Protein AF-A0A1V9Y8H2-F1 (afdb_monomer_lite)

Sequence (201 aa):
MAVANAECDVAERCTGSSGACPADTFAPSTTKCTGTCNGNPCDGQDYCDGNGNCVDNYLPSGTVCGTTGNTCIIPATCTGDMGFCPPDDFADSATPCTGTSSGHVCDGQDKCDGSGNCVDKFLNGVVCKKPVGYSRPIYCNGKSATCPVATFLEATSNLREVAEAVPVSEQLVGLRSSSPMMVLGLVCVVAGAVALVTVRN

Organism: Achlya hypogyna (NCBI:txid1202772)

Structure (mmCIF, N/CA/C/O backbone):
data_AF-A0A1V9Y8H2-F1
#
_entry.id   AF-A0A1V9Y8H2-F1
#
loop_
_atom_site.group_PDB
_atom_site.id
_atom_site.type_symbol
_atom_site.label_atom_id
_atom_site.label_alt_id
_atom_site.label_comp_id
_atom_site.label_asym_id
_atom_site.label_entity_id
_atom_site.label_seq_id
_atom_site.pdbx_PDB_ins_code
_atom_site.Cartn_x
_atom_site.Cartn_y
_atom_site.Cartn_z
_atom_site.occupancy
_atom_site.B_iso_or_equiv
_atom_site.auth_seq_id
_atom_site.auth_comp_id
_atom_site.auth_asym_id
_atom_site.auth_atom_id
_atom_site.pdbx_PDB_model_num
ATOM 1 N N . MET A 1 1 ? 12.953 12.623 -37.803 1.00 31.70 1 MET A N 1
ATOM 2 C CA . MET A 1 1 ? 13.811 11.543 -37.269 1.00 31.70 1 MET A CA 1
ATOM 3 C C . MET A 1 1 ? 13.897 11.746 -35.765 1.00 31.70 1 MET A C 1
ATOM 5 O O . MET A 1 1 ? 13.712 12.881 -35.348 1.00 31.70 1 MET A O 1
ATOM 9 N N . ALA A 1 2 ? 13.948 10.645 -35.017 1.00 37.56 2 ALA A N 1
ATOM 10 C CA . ALA A 1 2 ? 13.380 10.449 -33.678 1.00 37.56 2 ALA A CA 1
ATOM 11 C C . ALA A 1 2 ? 13.678 11.552 -32.647 1.00 37.56 2 ALA A C 1
ATOM 13 O O . ALA A 1 2 ? 14.764 12.121 -32.626 1.00 37.56 2 ALA A O 1
ATOM 14 N N . VAL A 1 3 ? 12.705 11.824 -31.770 1.00 42.03 3 VAL A N 1
ATOM 15 C CA . VAL A 1 3 ? 12.971 12.517 -30.505 1.00 42.03 3 VAL A CA 1
ATOM 16 C C . VAL A 1 3 ? 13.701 11.503 -29.629 1.00 42.03 3 VAL A C 1
ATOM 18 O O . VAL A 1 3 ? 13.061 10.720 -28.937 1.00 42.03 3 VAL A O 1
ATOM 21 N N . ALA A 1 4 ? 15.027 11.449 -29.751 1.00 51.41 4 ALA A N 1
ATOM 22 C CA . ALA A 1 4 ? 15.865 10.761 -28.785 1.00 51.41 4 ALA A CA 1
ATOM 23 C C . ALA A 1 4 ? 15.718 11.490 -27.445 1.00 51.41 4 ALA A C 1
ATOM 25 O O . ALA A 1 4 ? 15.743 12.728 -27.401 1.00 51.41 4 ALA A O 1
ATOM 26 N N . ASN A 1 5 ? 15.550 10.753 -26.347 1.00 61.34 5 ASN A N 1
ATOM 27 C CA . ASN A 1 5 ? 15.740 11.360 -25.036 1.00 61.34 5 ASN A CA 1
ATOM 28 C C . ASN A 1 5 ? 17.198 11.821 -25.012 1.00 61.34 5 ASN A C 1
ATOM 30 O O . ASN A 1 5 ? 18.095 10.991 -25.115 1.00 61.34 5 ASN A O 1
ATOM 34 N N . ALA A 1 6 ? 17.439 13.129 -24.893 1.00 75.81 6 ALA A N 1
ATOM 35 C CA . ALA A 1 6 ? 18.789 13.701 -24.964 1.00 75.81 6 ALA A CA 1
ATOM 36 C C . ALA A 1 6 ? 19.767 13.099 -23.931 1.00 75.81 6 ALA A C 1
ATOM 38 O O . ALA A 1 6 ? 20.973 13.274 -24.043 1.00 75.81 6 ALA A O 1
ATOM 39 N N . GLU A 1 7 ? 19.251 12.401 -22.918 1.00 89.50 7 GLU A N 1
ATOM 40 C CA . GLU A 1 7 ? 20.025 11.664 -21.918 1.00 89.50 7 GLU A CA 1
ATOM 41 C C . GLU A 1 7 ? 20.575 10.316 -22.431 1.00 89.50 7 GLU A C 1
ATOM 43 O O . GLU A 1 7 ? 21.593 9.849 -21.922 1.00 89.50 7 GLU A O 1
ATOM 48 N N . CYS A 1 8 ? 19.926 9.694 -23.423 1.00 94.44 8 CYS A N 1
ATOM 49 C CA . CYS A 1 8 ? 20.320 8.410 -24.023 1.00 94.44 8 CYS A CA 1
ATOM 50 C C . CYS A 1 8 ? 21.001 8.546 -25.393 1.00 94.44 8 CYS A C 1
ATOM 52 O O . CYS A 1 8 ? 21.485 7.553 -25.943 1.00 94.44 8 CYS A O 1
ATOM 54 N N . ASP A 1 9 ? 21.053 9.767 -25.915 1.00 92.62 9 ASP A N 1
ATOM 55 C CA . ASP A 1 9 ? 21.735 10.144 -27.148 1.00 92.62 9 ASP A CA 1
ATOM 56 C C . ASP A 1 9 ? 23.166 10.618 -26.850 1.00 92.62 9 ASP A C 1
ATOM 58 O O . ASP A 1 9 ? 23.381 11.412 -25.927 1.00 92.62 9 ASP A O 1
ATOM 62 N N . VAL A 1 10 ? 24.167 10.142 -27.597 1.00 90.19 10 VAL A N 1
ATOM 63 C CA . VAL A 1 10 ? 25.554 10.602 -27.422 1.00 90.19 10 VAL A CA 1
ATOM 64 C C . VAL A 1 10 ? 25.849 11.659 -28.471 1.00 90.19 10 VAL A C 1
ATOM 66 O O . VAL A 1 10 ? 25.839 11.383 -29.650 1.00 90.19 10 VAL A O 1
ATOM 69 N N . ALA A 1 11 ? 26.204 12.877 -28.063 1.00 85.00 11 ALA A N 1
ATOM 70 C CA . ALA A 1 11 ? 26.482 13.929 -29.039 1.00 85.00 11 ALA A CA 1
ATOM 71 C C . ALA A 1 11 ? 27.727 13.632 -29.908 1.00 85.00 11 ALA A C 1
ATOM 73 O O . ALA A 1 11 ? 28.865 13.721 -29.425 1.00 85.00 11 ALA A O 1
ATOM 74 N N . GLU A 1 12 ? 27.545 13.408 -31.212 1.00 84.81 12 GLU A N 1
ATOM 75 C CA . GLU A 1 12 ? 28.650 13.347 -32.169 1.00 84.81 12 GLU A CA 1
ATOM 76 C C . GLU A 1 12 ? 29.070 14.731 -32.655 1.00 84.81 12 GLU A C 1
ATOM 78 O O . GLU A 1 12 ? 28.272 15.633 -32.920 1.00 84.81 12 GLU A O 1
ATOM 83 N N . ARG A 1 13 ? 30.380 14.897 -32.850 1.00 82.81 13 ARG A N 1
ATOM 84 C CA . ARG A 1 13 ? 30.941 16.091 -33.480 1.00 82.81 13 ARG A CA 1
ATOM 85 C C . ARG A 1 13 ? 31.596 15.732 -34.798 1.00 82.81 13 ARG A C 1
ATOM 87 O O . ARG A 1 13 ? 32.540 14.945 -34.847 1.00 82.81 13 ARG A O 1
ATOM 94 N N . CYS A 1 14 ? 31.142 16.375 -35.867 1.00 83.25 14 CYS A N 1
ATOM 95 C CA . CYS A 1 14 ? 31.823 16.307 -37.149 1.00 83.25 14 CYS A CA 1
ATOM 96 C C . CYS A 1 14 ? 33.204 16.962 -37.006 1.00 83.25 14 CYS A C 1
ATOM 98 O O . CYS A 1 14 ? 33.321 18.119 -36.605 1.00 83.25 14 CYS A O 1
ATOM 100 N N . THR A 1 15 ? 34.260 16.228 -37.343 1.00 80.94 15 THR A N 1
ATOM 101 C CA . THR A 1 15 ? 35.647 16.703 -37.203 1.00 80.94 15 THR A CA 1
ATOM 102 C C . THR A 1 15 ? 36.054 17.695 -38.295 1.00 80.94 15 THR A C 1
ATOM 104 O O . THR A 1 15 ? 37.159 18.229 -38.260 1.00 80.94 15 THR A O 1
ATOM 107 N N . GLY A 1 16 ? 35.207 17.893 -39.314 1.00 79.12 16 GLY A N 1
ATOM 108 C CA . GLY A 1 16 ? 35.500 18.719 -40.490 1.00 79.12 16 GLY A CA 1
ATOM 109 C C . GLY A 1 16 ? 36.616 18.169 -41.388 1.00 79.12 16 GLY A C 1
ATOM 110 O O . GLY A 1 16 ? 36.970 18.802 -42.376 1.00 79.12 16 GLY A O 1
ATOM 111 N N . SER A 1 17 ? 37.176 16.999 -41.062 1.00 79.62 17 SER A N 1
ATOM 112 C CA . SER A 1 17 ? 38.298 16.386 -41.788 1.00 79.62 17 SER A CA 1
ATOM 113 C C . SER A 1 17 ? 37.845 15.495 -42.954 1.00 79.62 17 SER A C 1
ATOM 115 O O . SER A 1 17 ? 38.661 15.089 -43.776 1.00 79.62 17 SER A O 1
ATOM 117 N N . SER A 1 18 ? 36.547 15.182 -43.037 1.00 79.00 18 SER A N 1
ATOM 118 C CA . SER A 1 18 ? 35.928 14.435 -44.135 1.00 79.00 18 SER A CA 1
ATOM 119 C C . SER A 1 18 ? 34.526 14.982 -44.434 1.00 79.00 18 SER A C 1
ATOM 121 O O . SER A 1 18 ? 33.946 15.676 -43.600 1.00 79.00 18 SER A O 1
ATOM 123 N N . GLY A 1 19 ? 33.975 14.658 -45.609 1.00 77.94 19 GLY A N 1
ATOM 124 C CA . GLY A 1 19 ? 32.608 15.041 -45.991 1.00 77.94 19 GLY A CA 1
ATOM 125 C C . GLY A 1 19 ? 31.498 14.292 -45.238 1.00 77.94 19 GLY A C 1
ATOM 126 O O . GLY A 1 19 ? 30.338 14.667 -45.368 1.00 77.94 19 GLY A O 1
ATOM 127 N N . ALA A 1 20 ? 31.836 13.258 -44.461 1.00 81.06 20 ALA A N 1
ATOM 128 C CA . ALA A 1 20 ? 30.899 12.508 -43.630 1.00 81.06 20 ALA A CA 1
ATOM 129 C C . ALA A 1 20 ? 31.140 12.788 -42.136 1.00 81.06 20 ALA A C 1
ATOM 131 O O . ALA A 1 20 ? 32.285 12.860 -41.678 1.00 81.06 20 ALA A O 1
ATOM 132 N N . CYS A 1 21 ? 30.055 12.934 -41.375 1.00 82.25 21 CYS A N 1
ATOM 133 C CA . CYS A 1 21 ? 30.096 12.955 -39.913 1.00 82.25 21 CYS A CA 1
ATOM 134 C C . CYS A 1 21 ? 30.196 11.522 -39.353 1.00 82.25 21 CYS A C 1
ATOM 136 O O . CYS A 1 21 ? 29.884 10.571 -40.078 1.00 82.25 21 CYS A O 1
ATOM 138 N N . PRO A 1 22 ? 30.643 11.351 -38.091 1.00 84.06 22 PRO A N 1
ATOM 139 C CA . PRO A 1 22 ? 30.574 10.061 -37.407 1.00 84.06 22 PRO A CA 1
ATOM 140 C C . PRO A 1 22 ? 29.150 9.486 -37.418 1.00 84.06 22 PRO A C 1
ATOM 142 O O . PRO A 1 22 ? 28.181 10.241 -37.497 1.00 84.06 22 PRO A O 1
ATOM 145 N N . ALA A 1 23 ? 29.040 8.157 -37.363 1.00 86.06 23 ALA A N 1
ATOM 146 C CA . ALA A 1 23 ? 27.752 7.489 -37.214 1.00 86.06 23 ALA A CA 1
ATOM 147 C C . ALA A 1 23 ? 27.162 7.748 -35.819 1.00 86.06 23 ALA A C 1
ATOM 149 O O . ALA A 1 23 ? 27.913 7.891 -34.855 1.00 86.06 23 ALA A O 1
ATOM 150 N N . ASP A 1 24 ? 25.834 7.759 -35.758 1.00 86.56 24 ASP A N 1
ATOM 151 C CA . ASP A 1 24 ? 25.038 7.914 -34.540 1.00 86.56 24 ASP A CA 1
ATOM 152 C C . ASP A 1 24 ? 25.362 6.815 -33.512 1.00 86.56 24 ASP A C 1
ATOM 154 O O . ASP A 1 24 ? 25.468 5.630 -33.864 1.00 86.56 24 ASP A O 1
ATOM 158 N N . THR A 1 25 ? 25.575 7.212 -32.261 1.00 90.75 25 THR A N 1
ATOM 159 C CA . THR A 1 25 ? 25.984 6.367 -31.140 1.00 90.75 25 THR A CA 1
ATOM 160 C C . THR A 1 25 ? 25.072 6.618 -29.942 1.00 90.75 25 THR A C 1
ATOM 162 O O . THR A 1 25 ? 24.821 7.747 -29.542 1.00 90.75 25 THR A O 1
ATOM 165 N N . PHE A 1 26 ? 24.636 5.546 -29.284 1.00 94.25 26 PHE A N 1
ATOM 166 C CA . PHE A 1 26 ? 23.730 5.641 -28.139 1.00 94.25 26 PHE A CA 1
ATOM 167 C C . PHE A 1 26 ? 24.406 5.260 -26.827 1.00 94.25 26 PHE A C 1
ATOM 169 O O . PHE A 1 26 ? 25.353 4.464 -26.789 1.00 94.25 26 PHE A O 1
ATOM 176 N N . ALA A 1 27 ? 23.895 5.817 -25.731 1.00 95.38 27 ALA A N 1
ATOM 177 C CA . ALA A 1 27 ? 24.367 5.489 -24.397 1.00 95.38 27 ALA A CA 1
ATOM 178 C C . ALA A 1 27 ? 24.045 4.017 -24.056 1.00 95.38 27 ALA A C 1
ATOM 180 O O . ALA A 1 27 ? 22.975 3.526 -24.416 1.00 95.38 27 ALA A O 1
ATOM 181 N N . PRO A 1 28 ? 24.932 3.286 -23.350 1.00 96.31 28 PRO A N 1
ATOM 182 C CA . PRO A 1 28 ? 24.702 1.881 -23.015 1.00 96.31 28 PRO A CA 1
ATOM 183 C C . PRO A 1 28 ? 23.528 1.716 -22.048 1.00 96.31 28 PRO A C 1
ATOM 185 O O . PRO A 1 28 ? 23.199 2.642 -21.303 1.00 96.31 28 PRO A O 1
ATOM 188 N N . SER A 1 29 ? 22.983 0.499 -21.960 1.00 96.62 29 SER A N 1
ATOM 189 C CA . SER A 1 29 ? 21.805 0.193 -21.135 1.00 96.62 29 SER A CA 1
ATOM 190 C C . SER A 1 29 ? 22.004 0.278 -19.617 1.00 96.62 29 SER A C 1
ATOM 192 O O . SER A 1 29 ? 21.106 0.000 -18.833 1.00 96.62 29 SER A O 1
ATOM 194 N N . THR A 1 30 ? 23.203 0.647 -19.178 1.00 96.00 30 THR A N 1
ATOM 195 C CA . THR A 1 30 ? 23.526 0.960 -17.782 1.00 96.00 30 THR A CA 1
ATOM 196 C C . THR A 1 30 ? 23.427 2.455 -17.478 1.00 96.00 30 THR A C 1
ATOM 198 O O . THR A 1 30 ? 23.609 2.863 -16.331 1.00 96.00 30 THR A O 1
ATOM 201 N N . THR A 1 31 ? 23.198 3.285 -18.497 1.00 96.12 31 THR A N 1
ATOM 202 C CA . THR A 1 31 ? 23.071 4.738 -18.363 1.00 96.12 31 THR A CA 1
ATOM 203 C C . THR A 1 31 ? 21.696 5.065 -17.817 1.00 96.12 31 THR A C 1
ATOM 205 O O . THR A 1 31 ? 20.692 4.672 -18.404 1.00 96.12 31 THR A O 1
ATOM 208 N N . LYS A 1 32 ? 21.664 5.761 -16.681 1.00 96.25 32 LYS A N 1
ATOM 209 C CA . LYS A 1 32 ? 20.428 6.265 -16.088 1.00 96.25 32 LYS A CA 1
ATOM 210 C C . LYS A 1 32 ? 19.842 7.366 -16.959 1.00 96.25 32 LYS A C 1
ATOM 212 O O . LYS A 1 32 ? 20.589 8.198 -17.468 1.00 96.25 32 LYS A O 1
ATOM 217 N N . CYS A 1 33 ? 18.528 7.403 -17.045 1.00 95.81 33 CYS A N 1
ATOM 218 C CA . CYS A 1 33 ? 17.787 8.452 -17.730 1.00 95.81 33 CYS A CA 1
ATOM 219 C C . CYS A 1 33 ? 16.500 8.761 -16.958 1.00 95.81 33 CYS A C 1
ATOM 221 O O . CYS A 1 33 ? 16.251 8.162 -15.909 1.00 95.81 33 CYS A O 1
ATOM 223 N N . THR A 1 34 ? 15.729 9.722 -17.455 1.00 95.25 34 THR A N 1
ATOM 224 C CA . THR A 1 34 ? 14.413 10.087 -16.939 1.00 95.25 34 THR A CA 1
ATOM 225 C C . THR A 1 34 ? 13.357 9.677 -17.962 1.00 95.25 34 THR A C 1
ATOM 227 O O . THR A 1 34 ? 13.284 10.238 -19.062 1.00 95.25 34 THR A O 1
ATOM 230 N N . GLY A 1 35 ? 12.562 8.672 -17.611 1.00 91.25 35 GLY A N 1
ATOM 231 C CA . GLY A 1 35 ? 11.479 8.150 -18.424 1.00 91.25 35 GLY A CA 1
ATOM 232 C C . GLY A 1 35 ? 10.224 9.020 -18.386 1.00 91.25 35 GLY A C 1
ATOM 233 O O . GLY A 1 35 ? 10.225 10.175 -17.939 1.00 91.25 35 GLY A O 1
ATOM 234 N N . THR A 1 36 ? 9.133 8.468 -18.912 1.00 90.50 36 THR A N 1
ATOM 235 C CA . THR A 1 36 ? 7.837 9.156 -18.982 1.00 90.50 36 THR A CA 1
ATOM 236 C C . THR A 1 36 ? 7.045 9.041 -17.685 1.00 90.50 36 THR A C 1
ATOM 238 O O . THR A 1 36 ? 6.275 9.947 -17.356 1.00 90.50 36 THR A O 1
ATOM 241 N N . CYS A 1 37 ? 7.244 7.955 -16.938 1.00 90.25 37 CYS A N 1
ATOM 242 C CA . CYS A 1 37 ? 6.725 7.784 -15.592 1.00 90.25 37 CYS A CA 1
ATOM 243 C C . CYS A 1 37 ? 7.868 8.104 -14.631 1.00 90.25 37 CYS A C 1
ATOM 245 O O . CYS A 1 37 ? 8.904 7.469 -14.710 1.00 90.25 37 CYS A O 1
ATOM 247 N N . ASN A 1 38 ? 7.720 9.126 -13.786 1.00 92.12 38 ASN A N 1
ATOM 248 C CA . ASN A 1 38 ? 8.747 9.456 -12.806 1.00 92.12 38 ASN A CA 1
ATOM 249 C C . ASN A 1 38 ? 8.145 9.981 -11.499 1.00 92.12 38 ASN A C 1
ATOM 251 O O . ASN A 1 38 ? 7.090 10.620 -11.482 1.00 92.12 38 ASN A O 1
ATOM 255 N N . GLY A 1 39 ? 8.814 9.690 -10.382 1.00 91.62 39 GLY A N 1
ATOM 256 C CA . GLY A 1 39 ? 8.492 10.250 -9.064 1.00 91.62 39 GLY A CA 1
ATOM 257 C C . GLY A 1 39 ? 7.222 9.702 -8.402 1.00 91.62 39 GLY A C 1
ATOM 258 O O . GLY A 1 39 ? 6.782 10.245 -7.387 1.00 91.62 39 GLY A O 1
ATOM 259 N N . ASN A 1 40 ? 6.632 8.638 -8.948 1.00 96.00 40 ASN A N 1
ATOM 260 C CA . ASN A 1 40 ? 5.492 7.948 -8.347 1.00 96.00 40 ASN A CA 1
ATOM 261 C C . ASN A 1 40 ? 5.952 6.899 -7.305 1.00 96.00 40 ASN A C 1
ATOM 263 O O . ASN A 1 40 ? 7.107 6.479 -7.322 1.00 96.00 40 ASN A O 1
ATOM 267 N N . PRO A 1 41 ? 5.084 6.426 -6.386 1.00 97.00 41 PRO A N 1
ATOM 268 C CA . PRO A 1 41 ? 5.518 5.527 -5.307 1.00 97.00 41 PRO A CA 1
ATOM 269 C C . PRO A 1 41 ? 6.031 4.148 -5.758 1.00 97.00 41 PRO A C 1
ATOM 271 O O . PRO A 1 41 ? 6.755 3.505 -5.003 1.00 97.00 41 PRO A O 1
ATOM 274 N N . CYS A 1 42 ? 5.649 3.689 -6.953 1.00 98.06 42 CYS A N 1
ATOM 275 C CA . CYS A 1 42 ? 6.105 2.431 -7.559 1.00 98.06 42 CYS A CA 1
ATOM 276 C C . CYS A 1 42 ? 7.113 2.643 -8.694 1.00 98.06 42 CYS A C 1
ATOM 278 O O . CYS A 1 42 ? 7.405 1.715 -9.449 1.00 98.06 42 CYS A O 1
ATOM 280 N N . ASP A 1 43 ? 7.634 3.857 -8.823 1.00 97.69 43 ASP A N 1
ATOM 281 C CA . ASP A 1 43 ? 8.590 4.245 -9.847 1.00 97.69 43 ASP A CA 1
ATOM 282 C C . ASP A 1 43 ? 9.990 3.689 -9.558 1.00 97.69 43 ASP A C 1
ATOM 284 O O . ASP A 1 43 ? 10.488 3.757 -8.429 1.00 97.69 43 ASP A O 1
ATOM 288 N N . GLY A 1 44 ? 10.610 3.093 -10.572 1.00 96.50 44 GLY A N 1
ATOM 289 C CA . GLY A 1 44 ? 11.972 2.575 -10.518 1.00 96.50 44 GLY A CA 1
ATOM 290 C C . GLY A 1 44 ? 12.977 3.549 -11.132 1.00 96.50 44 GLY A C 1
ATOM 291 O O . GLY A 1 44 ? 12.644 4.631 -11.591 1.00 96.50 44 GLY A O 1
ATOM 292 N N . GLN A 1 45 ? 14.255 3.168 -11.128 1.00 96.25 45 GLN A N 1
ATOM 293 C CA . GLN A 1 45 ? 15.265 3.916 -11.875 1.00 96.25 45 GLN A CA 1
ATOM 294 C C . GLN A 1 45 ? 15.222 3.507 -13.347 1.00 96.25 45 GLN A C 1
ATOM 296 O O . GLN A 1 45 ? 15.476 2.345 -13.668 1.00 96.25 45 GLN A O 1
ATOM 301 N N . ASP A 1 46 ? 15.024 4.479 -14.227 1.00 96.62 46 ASP A N 1
ATOM 302 C CA . ASP A 1 46 ? 15.028 4.245 -15.668 1.00 96.62 46 ASP A CA 1
ATOM 303 C C . ASP A 1 46 ? 16.439 4.147 -16.230 1.00 96.62 46 ASP A C 1
ATOM 305 O O . ASP A 1 46 ? 17.397 4.732 -15.697 1.00 96.62 46 ASP A O 1
ATOM 309 N N . TYR A 1 47 ? 16.545 3.409 -17.330 1.00 96.62 47 TYR A N 1
ATOM 310 C CA . TYR A 1 47 ? 17.796 3.171 -18.031 1.00 96.62 47 TYR A CA 1
ATOM 311 C C . TYR A 1 47 ? 17.596 3.240 -19.541 1.00 96.62 47 TYR A C 1
ATOM 313 O O . TYR A 1 47 ? 16.524 2.931 -20.061 1.00 96.62 47 TYR A O 1
ATOM 321 N N . CYS A 1 48 ? 18.649 3.634 -20.251 1.00 97.25 48 CYS A N 1
ATOM 322 C CA . CYS A 1 48 ? 18.649 3.615 -21.707 1.00 97.25 48 CYS A CA 1
ATOM 323 C C . CYS A 1 48 ? 18.531 2.179 -22.250 1.00 97.25 48 CYS A C 1
ATOM 325 O O . CYS A 1 48 ? 18.906 1.218 -21.581 1.00 97.25 48 CYS A O 1
ATOM 327 N N . ASP A 1 49 ? 18.068 2.014 -23.487 1.00 95.69 49 ASP A N 1
ATOM 328 C CA . ASP A 1 49 ? 18.010 0.708 -24.166 1.00 95.69 49 ASP A CA 1
ATOM 329 C C . ASP A 1 49 ? 19.264 0.379 -24.999 1.00 95.69 49 ASP A C 1
ATOM 331 O O . ASP A 1 49 ? 19.431 -0.753 -25.447 1.00 95.69 49 ASP A O 1
ATOM 335 N N . GLY A 1 50 ? 20.174 1.342 -25.186 1.00 94.75 50 GLY A N 1
ATOM 336 C CA . GLY A 1 50 ? 21.290 1.219 -26.135 1.00 94.75 50 GLY A CA 1
ATOM 337 C C . GLY A 1 50 ? 20.932 1.613 -27.570 1.00 94.75 50 GLY A C 1
ATOM 338 O O . GLY A 1 50 ? 21.751 1.452 -28.475 1.00 94.75 50 GLY A O 1
ATOM 339 N N . ASN A 1 51 ? 19.724 2.131 -27.786 1.00 93.12 51 ASN A N 1
ATOM 340 C CA . ASN A 1 51 ? 19.171 2.548 -29.071 1.00 93.12 51 ASN A CA 1
ATOM 341 C C . ASN A 1 51 ? 18.588 3.975 -29.028 1.00 93.12 51 ASN A C 1
ATOM 343 O O . ASN A 1 51 ? 17.798 4.342 -29.896 1.00 93.12 51 ASN A O 1
ATOM 347 N N . GLY A 1 52 ? 18.984 4.771 -28.028 1.00 92.00 52 GLY A N 1
ATOM 348 C CA . GLY A 1 52 ? 18.615 6.182 -27.891 1.00 92.00 52 GLY A CA 1
ATOM 349 C C . GLY A 1 52 ? 17.301 6.429 -27.148 1.00 92.00 52 GLY A C 1
ATOM 350 O O . GLY A 1 52 ? 16.910 7.588 -26.984 1.00 92.00 52 GLY A O 1
ATOM 351 N N . ASN A 1 53 ? 16.631 5.378 -26.660 1.00 93.19 53 ASN A N 1
ATOM 352 C CA . ASN A 1 53 ? 15.403 5.516 -25.881 1.00 93.19 53 ASN A CA 1
ATOM 353 C C . ASN A 1 53 ? 15.682 5.323 -24.392 1.00 93.19 53 ASN A C 1
ATOM 355 O O . ASN A 1 53 ? 16.486 4.477 -23.996 1.00 93.19 53 ASN A O 1
ATOM 359 N N . CYS A 1 54 ? 14.971 6.089 -23.568 1.00 95.19 54 CYS A N 1
ATOM 360 C CA . CYS A 1 54 ? 14.880 5.83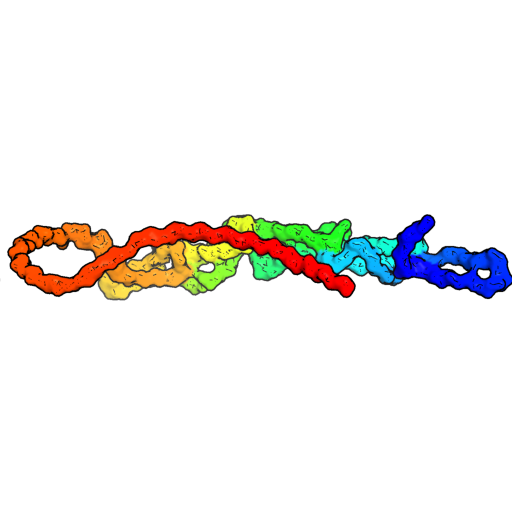1 -22.138 1.00 95.19 54 CYS A CA 1
ATOM 361 C C . CYS A 1 54 ? 13.715 4.876 -21.872 1.00 95.19 54 CYS A C 1
ATOM 363 O O . CYS A 1 54 ? 12.612 5.112 -22.368 1.00 95.19 54 CYS A O 1
ATOM 365 N N . VAL A 1 55 ? 13.955 3.808 -21.113 1.00 95.06 55 VAL A N 1
ATOM 366 C CA . VAL A 1 55 ? 12.944 2.796 -20.790 1.00 95.06 55 VAL A CA 1
ATOM 367 C C . VAL A 1 55 ? 12.525 2.940 -19.335 1.00 95.06 55 VAL A C 1
ATOM 369 O O . VAL A 1 55 ? 13.369 2.831 -18.441 1.00 95.06 55 VAL A O 1
ATOM 372 N N . ASP A 1 56 ? 11.220 3.141 -19.134 1.00 95.31 56 ASP A N 1
ATOM 373 C CA . ASP A 1 56 ? 10.597 3.181 -17.812 1.00 95.31 56 ASP A CA 1
ATOM 374 C C . ASP A 1 56 ? 10.799 1.837 -17.090 1.00 95.31 56 ASP A C 1
ATOM 376 O O . ASP A 1 56 ? 10.489 0.772 -17.636 1.00 95.31 56 ASP A O 1
ATOM 380 N N . ASN A 1 57 ? 11.295 1.881 -15.856 1.00 96.56 57 ASN A N 1
ATOM 381 C CA . ASN A 1 57 ? 11.370 0.721 -14.973 1.00 96.56 57 ASN A CA 1
ATOM 382 C C . ASN A 1 57 ? 10.534 0.958 -13.719 1.00 96.56 57 ASN A C 1
ATOM 384 O O . ASN A 1 57 ? 10.440 2.068 -13.209 1.00 96.56 57 ASN A O 1
ATOM 388 N N . TYR A 1 58 ? 9.976 -0.116 -13.166 1.00 97.62 58 TYR A N 1
ATOM 389 C CA . TYR A 1 58 ? 9.092 -0.045 -12.004 1.00 97.62 58 TYR A CA 1
ATOM 390 C C . TYR A 1 58 ? 9.630 -0.876 -10.845 1.00 97.62 58 TYR A C 1
ATOM 392 O O . TYR A 1 58 ? 10.401 -1.825 -11.031 1.00 97.62 58 TYR A O 1
ATOM 400 N N . LEU A 1 59 ? 9.222 -0.522 -9.626 1.00 98.06 59 LEU A N 1
ATOM 401 C CA . LEU A 1 59 ? 9.524 -1.331 -8.450 1.00 98.06 59 LEU A CA 1
ATOM 402 C C . LEU A 1 59 ? 8.905 -2.732 -8.589 1.00 98.06 59 LEU A C 1
ATOM 404 O O . LEU A 1 59 ? 7.844 -2.877 -9.197 1.00 98.06 59 LEU A O 1
ATOM 408 N N . PRO A 1 60 ? 9.521 -3.776 -8.001 1.00 98.06 60 PRO A N 1
ATOM 409 C CA . PRO A 1 60 ? 9.007 -5.136 -8.103 1.00 98.06 60 PRO A CA 1
ATOM 410 C C . PRO A 1 60 ? 7.565 -5.271 -7.606 1.00 98.06 60 PRO A C 1
ATOM 412 O O . PRO A 1 60 ? 7.173 -4.634 -6.621 1.00 98.06 60 PRO A O 1
ATOM 415 N N . SER A 1 61 ? 6.808 -6.176 -8.233 1.00 97.94 61 SER A N 1
ATOM 416 C CA . SER A 1 61 ? 5.476 -6.556 -7.757 1.00 97.94 61 SER A CA 1
ATOM 417 C C . SER A 1 61 ? 5.521 -6.961 -6.282 1.00 97.94 61 SER A C 1
ATOM 419 O O . SER A 1 61 ? 6.398 -7.718 -5.864 1.00 97.94 61 SER A O 1
ATOM 421 N N . GLY A 1 62 ? 4.554 -6.489 -5.497 1.00 97.00 62 GLY A N 1
ATOM 422 C CA . GLY A 1 62 ? 4.491 -6.750 -4.056 1.00 97.00 62 GLY A CA 1
ATOM 423 C C . GLY A 1 62 ? 5.270 -5.750 -3.195 1.00 97.00 62 GLY A C 1
ATOM 424 O O . GLY A 1 62 ? 5.198 -5.827 -1.969 1.00 97.00 62 GLY A O 1
ATOM 425 N N . THR A 1 63 ? 5.978 -4.787 -3.795 1.00 98.00 63 THR A N 1
ATOM 426 C CA . THR A 1 63 ? 6.557 -3.666 -3.040 1.00 98.00 63 THR A CA 1
ATOM 427 C C . THR A 1 63 ? 5.430 -2.841 -2.421 1.00 98.00 63 THR A C 1
ATOM 429 O O . THR A 1 63 ? 4.553 -2.365 -3.138 1.00 98.00 63 THR A O 1
ATOM 432 N N . VAL A 1 64 ? 5.422 -2.691 -1.094 1.00 97.88 64 VAL A N 1
ATOM 433 C CA . VAL A 1 64 ? 4.389 -1.924 -0.382 1.00 97.88 64 VAL A CA 1
ATOM 434 C C . VAL A 1 64 ? 4.529 -0.443 -0.720 1.00 97.88 64 VAL A C 1
ATOM 436 O O . VAL A 1 64 ? 5.584 0.145 -0.489 1.00 97.88 64 VAL A O 1
ATOM 439 N N . CYS A 1 65 ? 3.455 0.146 -1.239 1.00 97.94 65 CYS A N 1
ATOM 440 C CA . CYS A 1 65 ? 3.388 1.558 -1.615 1.00 97.94 65 CYS A CA 1
ATOM 441 C C . CYS A 1 65 ? 2.203 2.298 -0.968 1.00 97.94 65 CYS A C 1
ATOM 443 O O . CYS A 1 65 ? 2.161 3.527 -1.001 1.00 97.94 65 CYS A O 1
ATOM 445 N N . GLY A 1 66 ? 1.258 1.552 -0.387 1.00 96.81 66 GLY A N 1
ATOM 446 C CA . GLY A 1 66 ? 0.065 2.061 0.281 1.00 96.81 66 GLY A CA 1
ATOM 447 C C . GLY A 1 66 ? 0.248 2.444 1.754 1.00 96.81 66 GLY A C 1
ATOM 448 O O . GLY A 1 66 ? 1.362 2.477 2.290 1.00 96.81 66 GLY A O 1
ATOM 449 N N . THR A 1 67 ? -0.865 2.725 2.435 1.00 96.44 67 THR A N 1
ATOM 450 C CA . THR A 1 67 ? -0.860 3.214 3.826 1.00 96.44 67 THR A CA 1
ATOM 451 C C . THR A 1 67 ? -0.462 2.124 4.821 1.00 96.44 67 THR A C 1
ATOM 453 O O . THR A 1 67 ? -1.109 1.086 4.925 1.00 96.44 67 THR A O 1
ATOM 456 N N . THR A 1 68 ? 0.561 2.381 5.641 1.00 94.88 68 THR A N 1
ATOM 457 C CA . THR A 1 68 ? 1.021 1.448 6.684 1.00 94.88 68 THR A CA 1
ATOM 458 C C . THR A 1 68 ? 0.648 1.922 8.092 1.00 94.88 68 THR A C 1
ATOM 460 O O . THR A 1 68 ? 0.419 3.105 8.331 1.00 94.88 68 THR A O 1
ATOM 463 N N . GLY A 1 69 ? 0.578 0.989 9.049 1.00 90.38 69 GLY A N 1
ATOM 464 C CA . GLY A 1 69 ? 0.356 1.299 10.470 1.00 90.38 69 GLY A CA 1
ATOM 465 C C . GLY A 1 69 ? -1.107 1.355 10.928 1.00 90.38 69 GLY A C 1
ATOM 466 O O . GLY A 1 69 ? -1.349 1.543 12.117 1.00 90.38 69 GLY A O 1
ATOM 467 N N . ASN A 1 70 ? -2.077 1.141 10.035 1.00 92.19 70 ASN A N 1
ATOM 468 C CA . ASN A 1 70 ? -3.492 0.972 10.378 1.00 92.19 70 ASN A CA 1
ATOM 469 C C . ASN A 1 70 ? -3.932 -0.465 10.057 1.00 92.19 70 ASN A C 1
ATOM 471 O O . ASN A 1 70 ? -3.870 -0.883 8.908 1.00 92.19 70 ASN A O 1
ATOM 475 N N . THR A 1 71 ? -4.403 -1.217 11.055 1.00 95.69 71 THR A N 1
ATOM 476 C CA . THR A 1 71 ? -4.831 -2.620 10.885 1.00 95.69 71 THR A CA 1
ATOM 477 C C . THR A 1 71 ? -6.126 -2.784 10.086 1.00 95.69 71 THR A C 1
ATOM 479 O O . THR A 1 71 ? -6.437 -3.893 9.664 1.00 95.69 71 THR A O 1
ATOM 482 N N . CYS A 1 72 ? -6.898 -1.709 9.907 1.00 97.75 72 CYS A N 1
ATOM 483 C CA . CYS A 1 72 ? -8.128 -1.698 9.115 1.00 97.75 72 CYS A CA 1
ATOM 484 C C . CYS A 1 72 ? -7.900 -1.352 7.640 1.00 97.75 72 CYS A C 1
ATOM 486 O O . CYS A 1 72 ? -8.843 -1.436 6.850 1.00 97.75 72 CYS A O 1
ATOM 488 N N . ILE A 1 73 ? -6.674 -0.975 7.271 1.00 98.00 73 ILE A N 1
ATOM 489 C CA . ILE A 1 73 ? -6.276 -0.708 5.892 1.00 98.00 73 ILE A CA 1
ATOM 490 C C . ILE A 1 73 ? -5.371 -1.846 5.428 1.00 98.00 73 ILE A C 1
ATOM 492 O O . ILE A 1 73 ? -4.427 -2.230 6.121 1.00 98.00 73 ILE A O 1
ATOM 496 N N . ILE A 1 74 ? -5.673 -2.388 4.254 1.00 97.19 74 ILE A N 1
ATOM 497 C CA . ILE A 1 74 ? -4.816 -3.338 3.558 1.00 97.19 74 ILE A CA 1
ATOM 498 C C . ILE A 1 74 ? -3.974 -2.505 2.584 1.00 97.19 74 ILE A C 1
ATOM 500 O O . ILE A 1 74 ? -4.523 -2.005 1.599 1.00 97.19 74 ILE A O 1
ATOM 504 N N . PRO A 1 75 ? -2.671 -2.301 2.859 1.00 97.44 75 PRO A N 1
ATOM 505 C CA . PRO A 1 75 ? -1.846 -1.440 2.029 1.00 97.44 75 PRO A CA 1
ATOM 506 C C . PRO A 1 75 ? -1.751 -1.977 0.606 1.00 97.44 75 PRO A C 1
ATOM 508 O O . PRO A 1 75 ? -1.471 -3.160 0.392 1.00 97.44 75 PRO A O 1
ATOM 511 N N . ALA A 1 76 ? -1.891 -1.075 -0.356 1.00 98.00 76 ALA A N 1
ATOM 512 C CA . ALA A 1 76 ? -1.594 -1.339 -1.747 1.00 98.00 76 ALA A CA 1
ATOM 513 C C . ALA A 1 76 ? -0.129 -1.744 -1.958 1.00 98.00 76 ALA A C 1
ATOM 515 O O . ALA A 1 76 ? 0.807 -1.259 -1.302 1.00 98.00 76 ALA A O 1
ATOM 516 N N . THR A 1 77 ? 0.067 -2.614 -2.943 1.00 98.12 77 THR A N 1
ATOM 517 C CA . THR A 1 77 ? 1.386 -3.014 -3.426 1.00 98.12 77 THR A CA 1
ATOM 518 C C . THR A 1 77 ? 1.530 -2.704 -4.903 1.00 98.12 77 THR A C 1
ATOM 520 O O . THR A 1 77 ? 0.570 -2.843 -5.662 1.00 98.12 77 THR A O 1
ATOM 523 N N . CYS A 1 78 ? 2.745 -2.364 -5.321 1.00 98.38 78 CYS A N 1
ATOM 524 C CA . CYS A 1 78 ? 3.090 -2.195 -6.723 1.00 98.38 78 CYS A CA 1
ATOM 525 C C . CYS A 1 78 ? 2.748 -3.455 -7.523 1.00 98.38 78 CYS A C 1
ATOM 527 O O . CYS A 1 78 ? 2.964 -4.576 -7.054 1.00 98.38 78 CYS A O 1
ATOM 529 N N . THR A 1 79 ? 2.247 -3.261 -8.739 1.00 96.94 79 THR A N 1
ATOM 530 C CA . THR A 1 79 ? 1.928 -4.330 -9.695 1.00 96.94 79 THR A CA 1
ATOM 531 C C . THR A 1 79 ? 3.165 -4.812 -10.458 1.00 96.94 79 THR A C 1
ATOM 533 O O . THR A 1 79 ? 3.189 -5.935 -10.951 1.00 96.94 79 THR A O 1
ATOM 536 N N . GLY A 1 80 ? 4.216 -3.986 -10.511 1.00 96.50 80 GLY A N 1
ATOM 537 C CA . GLY A 1 80 ? 5.469 -4.269 -11.216 1.00 96.50 80 GLY A CA 1
ATOM 538 C C . GLY A 1 80 ? 5.489 -3.854 -12.688 1.00 96.50 80 GLY A C 1
ATOM 539 O O . GLY A 1 80 ? 6.506 -4.040 -13.348 1.00 96.50 80 GLY A O 1
ATOM 540 N N . ASP A 1 81 ? 4.394 -3.293 -13.199 1.00 96.00 81 ASP A N 1
ATOM 541 C CA . ASP A 1 81 ? 4.224 -2.888 -14.600 1.00 96.00 81 ASP A CA 1
ATOM 542 C C . ASP A 1 81 ? 3.816 -1.411 -14.776 1.00 96.00 81 ASP A C 1
ATOM 544 O O . ASP A 1 81 ? 3.618 -0.966 -15.905 1.00 96.00 81 ASP A O 1
ATOM 548 N N . MET A 1 82 ? 3.714 -0.641 -13.685 1.00 95.19 82 MET A N 1
ATOM 549 C CA . MET A 1 82 ? 3.518 0.812 -13.720 1.00 95.19 82 MET A CA 1
ATOM 550 C C . MET A 1 82 ? 4.080 1.506 -12.471 1.00 95.19 82 MET A C 1
ATOM 552 O O . MET A 1 82 ? 4.185 0.902 -11.403 1.00 95.19 82 MET A O 1
ATOM 556 N N . GLY A 1 83 ? 4.382 2.804 -12.590 1.00 96.56 83 GLY A N 1
ATOM 557 C CA . GLY A 1 83 ? 4.930 3.607 -11.490 1.00 96.56 83 GLY A CA 1
ATOM 558 C C . GLY A 1 83 ? 3.891 4.069 -10.461 1.00 96.56 83 GLY A C 1
ATOM 559 O O . GLY A 1 83 ? 4.252 4.462 -9.353 1.00 96.56 83 GLY A O 1
ATOM 560 N N . PHE A 1 84 ? 2.595 4.008 -10.775 1.00 96.50 84 PHE A N 1
ATOM 561 C CA . PHE A 1 84 ? 1.532 4.402 -9.846 1.00 96.50 84 PHE A CA 1
ATOM 562 C C . PHE A 1 84 ? 1.273 3.330 -8.785 1.00 96.50 84 PHE A C 1
ATOM 564 O O . PHE A 1 84 ? 1.234 2.139 -9.083 1.00 96.50 84 PHE A O 1
ATOM 571 N N . CYS A 1 85 ? 1.030 3.765 -7.548 1.00 97.81 85 CYS A N 1
ATOM 572 C CA . CYS A 1 85 ? 0.500 2.883 -6.514 1.00 97.81 85 CYS A CA 1
ATOM 573 C C . CYS A 1 85 ? -1.020 2.754 -6.686 1.00 97.81 85 CYS A C 1
ATOM 575 O O . CYS A 1 85 ? -1.691 3.789 -6.799 1.00 97.81 85 CYS A O 1
ATOM 577 N N . PRO A 1 86 ? -1.583 1.535 -6.712 1.00 97.31 86 PRO A N 1
ATOM 578 C CA . PRO A 1 86 ? -3.030 1.370 -6.714 1.00 97.31 86 PRO A CA 1
ATOM 579 C C . PRO A 1 86 ? -3.648 1.872 -5.391 1.00 97.31 86 PRO A C 1
ATOM 581 O O . PRO A 1 86 ? -2.927 2.111 -4.422 1.00 97.31 86 PRO A O 1
ATOM 584 N N . PRO A 1 87 ? -4.979 2.057 -5.330 1.00 97.00 87 PRO A N 1
ATOM 585 C CA . PRO A 1 87 ? -5.664 2.379 -4.081 1.00 97.00 87 PRO A CA 1
ATOM 586 C C . PRO A 1 87 ? -5.509 1.267 -3.039 1.00 97.00 87 PRO A C 1
ATOM 588 O O . PRO A 1 87 ? -5.451 0.090 -3.393 1.00 97.00 87 PRO A O 1
ATOM 591 N N . ASP A 1 88 ? -5.494 1.649 -1.763 1.00 97.56 88 ASP A N 1
ATOM 592 C CA . ASP A 1 88 ? -5.575 0.700 -0.653 1.00 97.56 88 ASP A CA 1
ATOM 593 C C . ASP A 1 88 ? -6.924 -0.039 -0.649 1.00 97.56 88 ASP A C 1
ATOM 595 O O . ASP A 1 88 ? -7.956 0.519 -1.036 1.00 97.56 88 ASP A O 1
ATOM 599 N N . ASP A 1 89 ? -6.913 -1.265 -0.128 1.00 97.75 89 ASP A N 1
ATOM 600 C CA . ASP A 1 89 ? -8.119 -2.029 0.190 1.00 97.75 89 ASP A CA 1
ATOM 601 C C . ASP A 1 89 ? -8.477 -1.879 1.679 1.00 97.75 89 ASP A C 1
ATOM 603 O O . ASP A 1 89 ? -7.681 -1.425 2.509 1.00 97.75 89 ASP A O 1
ATOM 607 N N . PHE A 1 90 ? -9.690 -2.291 2.054 1.00 97.69 90 PHE A N 1
ATOM 608 C CA . PHE A 1 90 ? -10.156 -2.229 3.440 1.00 97.69 90 PHE A CA 1
ATOM 609 C C . PHE A 1 90 ? -10.358 -3.617 4.031 1.00 97.69 90 PHE A C 1
ATOM 611 O O . PHE A 1 90 ? -10.913 -4.512 3.395 1.00 97.69 90 PHE A O 1
ATOM 618 N N . ALA A 1 91 ? -9.931 -3.780 5.283 1.00 97.56 91 ALA A N 1
ATOM 619 C CA . ALA A 1 91 ? -10.186 -5.003 6.026 1.00 97.56 91 ALA A CA 1
ATOM 620 C C . ALA A 1 91 ? -11.684 -5.161 6.324 1.00 97.56 91 ALA A C 1
ATOM 622 O O . ALA A 1 91 ? -12.402 -4.174 6.500 1.00 97.56 91 ALA A O 1
ATOM 623 N N . ASP A 1 92 ? -12.145 -6.407 6.461 1.00 97.12 92 ASP A N 1
ATOM 624 C CA . ASP A 1 92 ? -13.541 -6.707 6.783 1.00 97.12 92 ASP A CA 1
ATOM 625 C C . ASP A 1 92 ? -14.002 -6.002 8.061 1.00 97.12 92 ASP A C 1
ATOM 627 O O . ASP A 1 92 ? -13.247 -5.887 9.030 1.00 97.12 92 ASP A O 1
ATOM 631 N N . SER A 1 93 ? -15.290 -5.657 8.139 1.00 96.69 93 SER A N 1
ATOM 632 C CA . SER A 1 93 ? -15.872 -5.014 9.325 1.00 96.69 93 SER A CA 1
ATOM 633 C C . SER A 1 93 ? -15.874 -5.897 10.588 1.00 96.69 93 SER A C 1
ATOM 635 O O . SER A 1 93 ? -16.265 -5.474 11.675 1.00 96.69 93 SER A O 1
ATOM 637 N N . ALA A 1 94 ? -15.503 -7.173 10.459 1.00 93.56 94 ALA A N 1
ATOM 638 C CA . ALA A 1 94 ? -15.321 -8.087 11.582 1.00 93.56 94 ALA A CA 1
ATOM 639 C C . ALA A 1 94 ? -13.881 -8.090 12.122 1.00 93.56 94 ALA A C 1
ATOM 641 O O . ALA A 1 94 ? -13.674 -8.571 13.246 1.00 93.56 94 ALA A O 1
ATOM 642 N N . THR A 1 95 ? -12.928 -7.565 11.344 1.00 97.00 95 THR A N 1
ATOM 643 C CA . THR A 1 95 ? -11.498 -7.537 11.656 1.00 97.00 95 THR A CA 1
ATOM 644 C C . THR A 1 95 ? -11.273 -6.770 12.953 1.00 97.00 95 THR A C 1
ATOM 646 O O . THR A 1 95 ? -11.757 -5.643 13.080 1.00 97.00 95 THR A O 1
ATOM 649 N N . PRO A 1 96 ? -10.591 -7.371 13.941 1.00 96.50 96 PRO A N 1
ATOM 650 C CA . PRO A 1 96 ? -10.303 -6.693 15.188 1.00 96.50 96 PRO A CA 1
ATOM 651 C C . PRO A 1 96 ? -9.248 -5.609 14.989 1.00 96.50 96 PRO A C 1
ATOM 653 O O . PRO A 1 96 ? -8.296 -5.780 14.229 1.00 96.50 96 PRO A O 1
ATOM 656 N N . CYS A 1 97 ? -9.406 -4.513 15.712 1.00 96.81 97 CYS A N 1
ATOM 657 C CA . CYS A 1 97 ? -8.449 -3.418 15.748 1.00 96.81 97 CYS A CA 1
ATOM 658 C C . CYS A 1 97 ? -8.290 -2.921 17.189 1.00 96.81 97 CYS A C 1
ATOM 660 O O . CYS A 1 97 ? -8.957 -3.425 18.092 1.00 96.81 97 CYS A O 1
ATOM 662 N N . THR A 1 98 ? -7.378 -1.974 17.410 1.00 94.94 98 THR A N 1
ATOM 663 C CA . THR A 1 98 ? -7.225 -1.303 18.707 1.00 94.94 98 THR A CA 1
ATOM 664 C C . THR A 1 98 ? -7.652 0.144 18.549 1.00 94.94 98 THR A C 1
ATOM 666 O O . THR A 1 98 ? -6.988 0.921 17.860 1.00 94.94 98 THR A O 1
ATOM 669 N N . GLY A 1 99 ? -8.771 0.481 19.169 1.00 91.44 99 GLY A N 1
ATOM 670 C CA . GLY A 1 99 ? -9.373 1.795 19.158 1.00 91.44 99 GLY A CA 1
ATOM 671 C C . GLY A 1 99 ? -8.760 2.758 20.170 1.00 91.44 99 GLY A C 1
ATOM 672 O O . GLY A 1 99 ? -7.799 2.453 20.886 1.00 91.44 99 GLY A O 1
ATOM 673 N N . THR A 1 100 ? -9.324 3.963 20.229 1.00 92.94 100 THR A N 1
ATOM 674 C CA . THR A 1 100 ? -8.806 5.043 21.089 1.00 92.94 100 THR A CA 1
ATOM 675 C C . THR A 1 100 ? -9.185 4.874 22.558 1.00 92.94 100 THR A C 1
ATOM 677 O O . THR A 1 100 ? -8.491 5.382 23.440 1.00 92.94 100 THR A O 1
ATOM 680 N N . SER A 1 101 ? -10.262 4.137 22.830 1.00 92.25 101 SER A N 1
ATOM 681 C CA . SER A 1 101 ? -10.843 3.977 24.163 1.00 92.25 101 SER A CA 1
ATOM 682 C C . SER A 1 101 ? -10.656 2.563 24.718 1.00 92.25 101 SER A C 1
ATOM 684 O O . SER A 1 101 ? -11.621 1.947 25.148 1.00 92.25 101 SER A O 1
ATOM 686 N N . SER A 1 102 ? -9.425 2.056 24.765 1.00 91.00 102 SER A N 1
ATOM 687 C CA . SER A 1 102 ? -9.151 0.665 25.156 1.00 91.00 102 SER A CA 1
ATOM 688 C C . SER A 1 102 ? -8.791 0.472 26.642 1.00 91.00 102 SER A C 1
ATOM 690 O O . SER A 1 102 ? -8.443 1.414 27.360 1.00 91.00 102 SER A O 1
ATOM 692 N N . GLY A 1 103 ? -8.903 -0.764 27.141 1.00 89.00 103 GLY A N 1
ATOM 693 C CA . GLY A 1 103 ? -8.376 -1.220 28.437 1.00 89.00 103 GLY A CA 1
ATOM 694 C C . GLY A 1 103 ? -9.250 -0.954 29.670 1.00 89.00 103 GLY A C 1
ATOM 695 O O . GLY A 1 103 ? -8.801 -1.158 30.800 1.00 89.00 103 GLY A O 1
ATOM 696 N N . HIS A 1 104 ? -10.493 -0.511 29.488 1.00 93.06 104 HIS A N 1
ATOM 697 C CA . HIS A 1 104 ? -11.420 -0.219 30.585 1.00 93.06 104 HIS A CA 1
ATOM 698 C C . HIS A 1 104 ? -12.482 -1.319 30.758 1.00 93.06 104 HIS A C 1
ATOM 700 O O . HIS A 1 104 ? -12.675 -2.178 29.911 1.00 93.06 104 HIS A O 1
ATOM 706 N N . VAL A 1 105 ? -13.216 -1.308 31.873 1.00 95.06 105 VAL A N 1
ATOM 707 C CA . VAL A 1 105 ? -14.187 -2.373 32.207 1.00 95.06 105 VAL A CA 1
ATOM 708 C C . VAL A 1 105 ? -15.393 -2.464 31.252 1.00 95.06 105 VAL A C 1
ATOM 710 O O . VAL A 1 105 ? -16.001 -3.527 31.156 1.00 95.06 105 VAL A O 1
ATOM 713 N N . CYS A 1 106 ? -15.750 -1.381 30.552 1.00 95.81 106 CYS A N 1
ATOM 714 C CA . CYS A 1 106 ? -16.776 -1.397 29.502 1.00 95.81 106 CYS A CA 1
ATOM 715 C C . CYS A 1 106 ? -16.190 -1.416 28.090 1.00 95.81 106 CYS A C 1
ATOM 717 O O . CYS A 1 106 ? -16.939 -1.232 27.130 1.00 95.81 106 CYS A O 1
ATOM 719 N N . ASP A 1 107 ? -14.880 -1.608 27.965 1.00 96.56 107 ASP A N 1
ATOM 720 C CA . ASP A 1 107 ? -14.213 -1.721 26.678 1.00 96.56 107 ASP A CA 1
ATOM 721 C C . ASP A 1 107 ? -14.647 -3.006 25.965 1.00 96.56 107 ASP A C 1
ATOM 723 O O . ASP A 1 107 ? -14.612 -4.102 26.534 1.00 96.56 107 ASP A O 1
ATOM 727 N N . GLY A 1 108 ? -15.140 -2.853 24.743 1.00 95.31 108 GLY A N 1
ATOM 728 C CA . GLY A 1 108 ? -15.477 -3.956 23.858 1.00 95.31 108 GLY A CA 1
ATOM 729 C C . GLY A 1 108 ? -14.308 -4.276 22.933 1.00 95.31 108 GLY A C 1
ATOM 730 O O . GLY A 1 108 ? -13.307 -3.582 22.891 1.00 95.31 108 GLY A O 1
ATOM 731 N N . GLN A 1 109 ? -14.430 -5.351 22.157 1.00 95.56 109 GLN A N 1
ATOM 732 C CA . GLN A 1 109 ? -13.454 -5.601 21.102 1.00 95.56 109 GLN A CA 1
ATOM 733 C C . GLN A 1 109 ? -13.734 -4.670 19.923 1.00 95.56 109 GLN A C 1
ATOM 735 O O . GLN A 1 109 ? -14.750 -4.842 19.237 1.00 95.56 109 GLN A O 1
ATOM 740 N N . ASP A 1 110 ? -12.826 -3.730 19.684 1.00 96.94 110 ASP A N 1
ATOM 741 C CA . ASP A 1 110 ? -12.923 -2.802 18.564 1.00 96.94 110 ASP A CA 1
ATOM 742 C C . ASP A 1 110 ? -12.818 -3.539 17.234 1.00 96.94 110 ASP A C 1
ATOM 744 O O . ASP A 1 110 ? -12.149 -4.573 17.096 1.00 96.94 110 ASP A O 1
ATOM 748 N N . LYS A 1 111 ? -13.544 -3.021 16.246 1.00 96.94 111 LYS A N 1
ATOM 749 C CA . LYS A 1 111 ? -13.646 -3.636 14.925 1.00 96.94 111 LYS A CA 1
ATOM 750 C C . LYS A 1 111 ? -13.566 -2.585 13.842 1.00 96.94 111 LYS A C 1
ATOM 752 O O . LYS A 1 111 ? -14.047 -1.467 14.024 1.00 96.94 111 LYS A O 1
ATOM 757 N N . CYS A 1 112 ? -13.008 -2.977 12.709 1.00 98.06 112 CYS A N 1
ATOM 758 C CA . CYS A 1 112 ? -13.021 -2.147 11.520 1.00 98.06 112 CYS A CA 1
ATOM 759 C C . CYS A 1 112 ? -14.460 -1.894 11.037 1.00 98.06 112 CYS A C 1
ATOM 761 O O . CYS A 1 112 ? -15.375 -2.665 11.332 1.00 98.06 112 CYS A O 1
ATOM 763 N N . ASP A 1 113 ? -14.677 -0.819 10.285 1.00 96.81 113 ASP A N 1
ATOM 764 C CA . ASP A 1 113 ? -15.969 -0.508 9.656 1.00 96.81 113 ASP A CA 1
ATOM 765 C C . ASP A 1 113 ? -16.110 -1.036 8.219 1.00 96.81 113 ASP A C 1
ATOM 767 O O . ASP A 1 113 ? -17.196 -0.956 7.651 1.00 96.81 113 ASP A O 1
ATOM 771 N N . GLY A 1 114 ? -15.044 -1.598 7.640 1.00 96.62 114 GLY A N 1
ATOM 772 C CA . GLY A 1 114 ? -14.992 -1.951 6.216 1.00 96.62 114 GLY A CA 1
ATOM 773 C C . GLY A 1 114 ? -14.631 -0.776 5.301 1.00 96.62 114 GLY A C 1
ATOM 774 O O . GLY A 1 114 ? -14.762 -0.876 4.086 1.00 96.62 114 GLY A O 1
ATOM 775 N N . SER A 1 115 ? -14.215 0.358 5.863 1.00 96.25 115 SER A N 1
ATOM 776 C CA . SER A 1 115 ? -13.827 1.582 5.147 1.00 96.25 115 SER A CA 1
ATOM 777 C C . SER A 1 115 ? -12.523 2.182 5.688 1.00 96.25 115 SER A C 1
ATOM 779 O O . SER A 1 115 ? -12.253 3.368 5.510 1.00 96.25 115 SER A O 1
ATOM 781 N N . GLY A 1 116 ? -11.710 1.364 6.363 1.00 96.12 116 GLY A N 1
ATOM 782 C CA . GLY A 1 116 ? -10.392 1.752 6.866 1.00 96.12 116 GLY A CA 1
ATOM 783 C C . GLY A 1 116 ? -10.380 2.369 8.266 1.00 96.12 116 GLY A C 1
ATOM 784 O O . GLY A 1 116 ? -9.295 2.655 8.778 1.00 96.12 116 GLY A O 1
ATOM 785 N N . ASN A 1 117 ? -11.533 2.535 8.926 1.00 96.19 117 ASN A N 1
ATOM 786 C CA . ASN A 1 117 ? -11.582 3.096 10.278 1.00 96.19 117 ASN A CA 1
ATOM 787 C C . ASN A 1 117 ? -11.720 1.997 11.328 1.00 96.19 117 ASN A C 1
ATOM 789 O O . ASN A 1 117 ? -12.530 1.079 11.191 1.00 96.19 117 ASN A O 1
ATOM 793 N N . CYS A 1 118 ? -10.970 2.133 12.420 1.00 96.81 118 CYS A N 1
ATOM 794 C CA . CYS A 1 118 ? -11.211 1.355 13.627 1.00 96.81 118 CYS A CA 1
ATOM 795 C C . CYS A 1 118 ? -12.341 2.005 14.431 1.00 96.81 118 CYS A C 1
ATOM 797 O O . CYS A 1 118 ? -12.266 3.188 14.763 1.00 96.81 118 CYS A O 1
ATOM 799 N N . VAL A 1 119 ? -13.394 1.243 14.728 1.00 96.06 119 VAL A N 1
ATOM 800 C CA . VAL A 1 119 ? -14.552 1.729 15.480 1.00 96.06 119 VAL A CA 1
ATOM 801 C C . VAL A 1 119 ? -14.518 1.172 16.891 1.00 96.06 119 VAL A C 1
ATOM 803 O O . VAL A 1 119 ? -14.665 -0.042 17.076 1.00 96.06 119 VAL A O 1
ATOM 806 N N . ASP A 1 120 ? -14.431 2.084 17.861 1.00 95.69 120 ASP A N 1
ATOM 807 C CA . ASP A 1 120 ? -14.518 1.764 19.283 1.00 95.69 120 ASP A CA 1
ATOM 808 C C . ASP A 1 120 ? -15.845 1.041 19.581 1.00 95.69 120 ASP A C 1
ATOM 810 O O . ASP A 1 120 ? -16.940 1.530 19.259 1.00 95.69 120 ASP A O 1
ATOM 814 N N . LYS A 1 121 ? -15.765 -0.148 20.181 1.00 96.06 121 LYS A N 1
ATOM 815 C CA . LYS A 1 121 ? -16.933 -0.913 20.627 1.00 96.06 121 LYS A CA 1
ATOM 816 C C . LYS A 1 121 ? -17.007 -0.878 22.139 1.00 96.06 121 LYS A C 1
ATOM 818 O O . LYS A 1 121 ? -16.016 -1.007 22.835 1.00 96.06 121 LYS A O 1
ATOM 823 N N . PHE A 1 122 ? -18.224 -0.769 22.659 1.00 96.44 122 PHE A N 1
ATOM 824 C CA . PHE A 1 122 ? -18.454 -0.702 24.097 1.00 96.44 122 PHE A CA 1
ATOM 825 C C . PHE A 1 122 ? -19.454 -1.762 24.530 1.00 96.44 122 PHE A C 1
ATOM 827 O O . PHE A 1 122 ? -20.461 -2.014 23.860 1.00 96.44 122 PHE A O 1
ATOM 834 N N . LEU A 1 123 ? -19.188 -2.371 25.680 1.00 96.62 123 LEU A N 1
ATOM 835 C CA . LEU A 1 123 ? -20.061 -3.379 26.267 1.00 96.62 123 LEU A CA 1
ATOM 836 C C . LEU A 1 123 ? -21.386 -2.745 26.727 1.00 96.62 123 LEU A C 1
ATOM 838 O O . LEU A 1 123 ? -21.440 -1.590 27.151 1.00 96.62 123 LEU A O 1
ATOM 842 N N . ASN A 1 124 ? -22.470 -3.518 26.688 1.00 96.50 124 ASN A N 1
ATOM 843 C CA . ASN A 1 124 ? -23.785 -3.124 27.198 1.00 96.50 124 ASN A CA 1
ATOM 844 C C . ASN A 1 124 ? -24.303 -4.208 28.154 1.00 96.50 124 ASN A C 1
ATOM 846 O O . ASN A 1 124 ? -24.215 -5.395 27.848 1.00 96.50 124 ASN A O 1
ATOM 850 N N . GLY A 1 125 ? -24.787 -3.810 29.333 1.00 94.19 125 GLY A N 1
ATOM 851 C CA . GLY A 1 125 ? -25.341 -4.729 30.335 1.00 94.19 125 GLY A CA 1
ATOM 852 C C . GLY A 1 125 ? -24.299 -5.467 31.186 1.00 94.19 125 GLY A C 1
ATOM 853 O O . GLY A 1 125 ? -24.663 -6.235 32.074 1.00 94.19 125 GLY A O 1
ATOM 854 N N . VAL A 1 126 ? -23.006 -5.210 30.974 1.00 94.56 126 VAL A N 1
ATOM 855 C CA . VAL A 1 126 ? -21.918 -5.724 31.821 1.00 94.56 126 VAL A CA 1
ATOM 856 C C . VAL A 1 126 ? -21.814 -4.889 33.097 1.00 94.56 126 VAL A C 1
ATOM 858 O O . VAL A 1 126 ? -21.938 -3.665 33.054 1.00 94.56 126 VAL A O 1
ATOM 861 N N . VAL A 1 127 ? -21.609 -5.538 34.251 1.00 94.50 127 VAL A N 1
ATOM 862 C CA . VAL A 1 127 ? -21.432 -4.839 35.536 1.00 94.50 127 VAL A CA 1
ATOM 863 C C . VAL A 1 127 ? -20.126 -4.051 35.501 1.00 94.50 127 VAL A C 1
ATOM 865 O O . VAL A 1 127 ? -19.043 -4.626 35.530 1.00 94.50 127 VAL A O 1
ATOM 868 N N . CYS A 1 128 ? -20.242 -2.728 35.499 1.00 94.44 128 CYS A N 1
ATOM 869 C CA . CYS A 1 128 ? -19.118 -1.806 35.455 1.00 94.44 128 CYS A CA 1
ATOM 870 C C . CYS A 1 128 ? -18.559 -1.493 36.843 1.00 94.44 128 CYS A C 1
ATOM 872 O O . CYS A 1 128 ? -17.355 -1.555 37.083 1.00 94.44 128 CYS A O 1
ATOM 874 N N . LYS A 1 129 ? -19.451 -1.175 37.792 1.00 93.94 129 LYS A N 1
ATOM 875 C CA . LYS A 1 129 ? -19.106 -1.011 39.211 1.00 93.94 129 LYS A CA 1
ATOM 876 C C . LYS A 1 129 ? -20.009 -1.890 40.054 1.00 93.94 129 LYS A C 1
ATOM 878 O O . LYS A 1 129 ? -21.236 -1.825 39.945 1.00 93.94 129 LYS A O 1
ATOM 883 N N . LYS A 1 130 ? -19.379 -2.691 40.916 1.00 91.19 130 LYS A N 1
ATOM 884 C CA . LYS A 1 130 ? -20.076 -3.472 41.938 1.00 91.19 130 LYS A CA 1
ATOM 885 C C . LYS A 1 130 ? -20.779 -2.526 42.925 1.00 91.19 130 LYS A C 1
ATOM 887 O O . LYS A 1 130 ? -20.275 -1.427 43.166 1.00 91.19 130 LYS A O 1
ATOM 892 N N . PRO A 1 131 ? -21.922 -2.936 43.496 1.00 88.62 131 PRO A N 1
ATOM 893 C CA . PRO A 1 131 ? -22.612 -2.135 44.495 1.00 88.62 131 PRO A CA 1
ATOM 894 C C . PRO A 1 131 ? -21.759 -2.012 45.766 1.00 88.62 131 PRO A C 1
ATOM 896 O O . PRO A 1 131 ? -21.100 -2.968 46.176 1.00 88.62 131 PRO A O 1
ATOM 899 N N . VAL A 1 132 ? -21.789 -0.835 46.394 1.00 85.19 132 VAL A N 1
ATOM 900 C CA . VAL A 1 132 ? -21.237 -0.595 47.736 1.00 85.19 132 VAL A CA 1
ATOM 901 C C . VAL A 1 132 ? -22.386 -0.238 48.681 1.00 85.19 132 VAL A C 1
ATOM 903 O O . VAL A 1 132 ? -23.172 0.671 48.398 1.00 85.19 132 VAL A O 1
ATOM 906 N N . GLY A 1 133 ? -22.535 -0.986 49.777 1.00 86.81 133 GLY A N 1
ATOM 907 C CA . GLY A 1 133 ? -23.680 -0.850 50.687 1.00 86.81 133 GLY A CA 1
ATOM 908 C C . GLY A 1 133 ? -25.020 -1.134 49.994 1.00 86.81 133 GLY A C 1
ATOM 909 O O . GLY A 1 133 ? -25.176 -2.167 49.350 1.00 86.81 133 GLY A O 1
ATOM 910 N N . TYR A 1 134 ? -25.970 -0.200 50.104 1.00 84.50 134 TYR A N 1
ATOM 911 C CA . TYR A 1 134 ? -27.317 -0.291 49.511 1.00 84.50 134 TYR A CA 1
ATOM 912 C C . TYR A 1 134 ? -27.424 0.307 48.096 1.00 84.50 134 TYR A C 1
ATOM 914 O O . TYR A 1 134 ? -28.519 0.454 47.553 1.00 84.50 134 TYR A O 1
ATOM 922 N N . SER 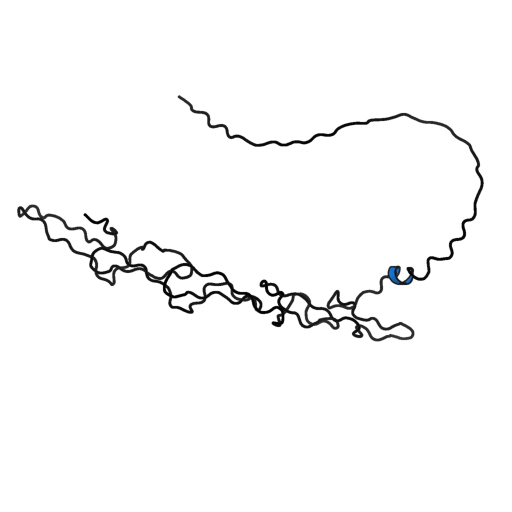A 1 135 ? -26.297 0.688 47.493 1.00 85.88 135 SER A N 1
ATOM 923 C CA . SER A 1 135 ? -26.273 1.284 46.154 1.00 85.88 135 SER A CA 1
ATOM 924 C C . SER A 1 135 ? -26.614 0.246 45.083 1.00 85.88 135 SER A C 1
ATOM 926 O O . SER A 1 135 ? -26.233 -0.917 45.200 1.00 85.88 135 SER A O 1
ATOM 928 N N . ARG A 1 136 ? -27.275 0.659 43.995 1.00 87.69 136 ARG A N 1
ATOM 929 C CA . ARG A 1 136 ? -27.481 -0.216 42.828 1.00 87.69 136 ARG A CA 1
ATOM 930 C C . ARG A 1 136 ? -26.162 -0.399 42.051 1.00 87.69 136 ARG A C 1
ATOM 932 O O . ARG A 1 136 ? -25.367 0.542 42.004 1.00 87.69 136 ARG A O 1
ATOM 9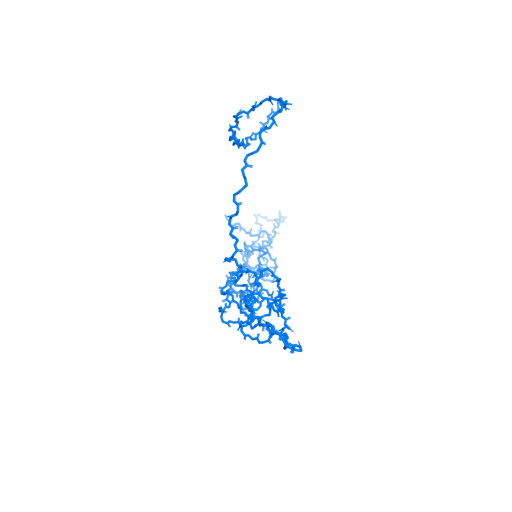39 N N . PRO A 1 137 ? -25.917 -1.571 41.430 1.00 90.62 137 PRO A N 1
A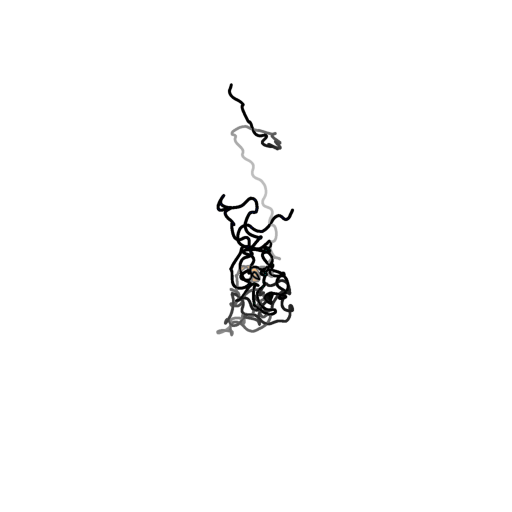TOM 940 C CA . PRO A 1 137 ? -24.797 -1.746 40.505 1.00 90.62 137 PRO A CA 1
ATOM 941 C C . PRO A 1 137 ? -24.899 -0.784 39.316 1.00 90.62 137 PRO A C 1
ATOM 943 O O . PRO A 1 137 ? -25.997 -0.472 38.852 1.00 90.62 137 PRO A O 1
ATOM 946 N N . ILE A 1 138 ? -23.744 -0.350 38.808 1.00 92.00 138 ILE A N 1
ATOM 947 C CA . ILE A 1 138 ? -23.649 0.447 37.578 1.00 92.00 138 ILE A CA 1
ATOM 948 C C . ILE A 1 138 ? -23.274 -0.495 36.443 1.00 92.00 138 ILE A C 1
ATOM 950 O O . ILE A 1 138 ? -22.309 -1.250 36.569 1.00 92.00 138 ILE A O 1
ATOM 954 N N . TYR A 1 139 ? -24.008 -0.417 35.338 1.00 93.88 139 TYR A N 1
ATOM 955 C CA . TYR A 1 139 ? -23.781 -1.226 34.145 1.00 93.88 139 TYR A CA 1
ATOM 956 C C . TYR A 1 139 ? -23.230 -0.380 33.002 1.00 93.88 139 TYR A C 1
ATOM 958 O O . TYR A 1 139 ? -23.490 0.821 32.921 1.00 93.88 139 TYR A O 1
ATOM 966 N N . CYS A 1 140 ? -22.485 -1.020 32.110 1.00 96.06 140 CYS A N 1
ATOM 967 C CA . CYS A 1 140 ? -22.078 -0.432 30.844 1.00 96.06 140 CYS A CA 1
ATOM 968 C C . CYS A 1 140 ? -23.307 -0.139 29.973 1.00 96.06 140 CYS A C 1
ATOM 970 O O . CYS A 1 140 ? -24.223 -0.959 29.897 1.00 96.06 140 CYS A O 1
ATOM 972 N N . ASN A 1 141 ? -23.320 1.017 29.310 1.00 94.00 141 ASN A N 1
ATOM 973 C CA . ASN A 1 141 ? -24.450 1.493 28.504 1.00 94.00 141 ASN A CA 1
ATOM 974 C C . ASN A 1 141 ? -24.206 1.396 26.985 1.00 94.00 141 ASN A C 1
ATOM 976 O O . ASN A 1 141 ? -25.010 1.912 26.211 1.00 94.00 141 ASN A O 1
ATOM 980 N N . GLY A 1 142 ? -23.093 0.789 26.558 1.00 94.94 142 GLY A N 1
ATOM 981 C CA . GLY A 1 142 ? -22.706 0.686 25.151 1.00 94.94 142 GLY A CA 1
ATOM 982 C C . GLY A 1 142 ? -22.211 1.989 24.511 1.00 94.94 142 GLY A C 1
ATOM 983 O O . GLY A 1 142 ? -22.153 2.051 23.288 1.00 94.94 142 GLY A O 1
ATOM 984 N N . LYS A 1 143 ? -21.879 3.030 25.293 1.00 94.12 143 LYS A N 1
ATOM 985 C CA . LYS A 1 143 ? -21.454 4.343 24.761 1.00 94.12 143 LYS A CA 1
ATOM 986 C C . LYS A 1 143 ? -20.035 4.770 25.138 1.00 94.12 143 LYS A C 1
ATOM 988 O O . LYS A 1 143 ? -19.522 5.702 24.530 1.00 94.12 143 LYS A O 1
ATOM 993 N N . SER A 1 144 ? -19.427 4.152 26.145 1.00 93.88 144 SER A N 1
ATOM 994 C CA . SER A 1 144 ? -18.075 4.481 26.602 1.00 93.88 144 SER A CA 1
ATOM 995 C C . SER A 1 144 ? -17.375 3.259 27.180 1.00 93.88 144 SER A C 1
ATOM 997 O O . SER A 1 144 ? -18.022 2.390 27.764 1.00 93.88 144 SER A O 1
ATOM 999 N N . ALA A 1 145 ? -16.046 3.241 27.093 1.00 94.75 145 ALA A N 1
ATOM 1000 C CA . ALA A 1 145 ? -15.220 2.208 27.714 1.00 94.75 145 ALA A CA 1
ATOM 1001 C C . ALA A 1 145 ? -15.167 2.346 29.247 1.00 94.75 145 ALA A C 1
ATOM 1003 O O . ALA A 1 145 ? -14.965 1.377 29.980 1.00 94.75 145 ALA A O 1
ATOM 1004 N N . THR A 1 146 ? -15.402 3.552 29.764 1.00 93.94 146 THR A N 1
ATOM 1005 C CA . THR A 1 146 ? -15.506 3.835 31.199 1.00 93.94 146 THR A CA 1
ATOM 1006 C C . THR A 1 146 ? -16.938 3.684 31.708 1.00 93.94 146 THR A C 1
ATOM 1008 O O . THR A 1 146 ? -17.905 3.728 30.946 1.00 93.94 146 THR A O 1
ATOM 1011 N N . CYS A 1 147 ? -17.085 3.527 33.028 1.00 93.50 147 CYS A N 1
ATOM 1012 C CA . CYS A 1 147 ? -18.406 3.457 33.643 1.00 93.50 147 CYS A CA 1
ATOM 1013 C C . CYS A 1 147 ? -19.177 4.761 33.461 1.00 93.50 147 CYS A C 1
ATOM 1015 O O . CYS A 1 147 ? -18.634 5.814 33.812 1.00 93.50 147 CYS A O 1
ATOM 1017 N N . PRO A 1 148 ? -20.455 4.700 33.045 1.00 92.00 148 PRO A N 1
ATOM 1018 C CA . PRO A 1 148 ? -21.287 5.887 33.025 1.00 92.00 148 PRO A CA 1
ATOM 1019 C C . PRO A 1 148 ? -21.388 6.457 34.440 1.00 92.00 148 PRO A C 1
ATOM 1021 O O . PRO A 1 148 ? -21.518 5.729 35.432 1.00 92.00 148 PRO A O 1
ATOM 1024 N N . VAL A 1 149 ? -21.317 7.780 34.538 1.00 82.19 149 VAL A N 1
ATOM 1025 C CA . VAL A 1 149 ? -21.681 8.469 35.771 1.00 82.19 149 VAL A CA 1
ATOM 1026 C C . VAL A 1 149 ? -23.198 8.434 35.884 1.00 82.19 149 VAL A C 1
ATOM 1028 O O . VAL A 1 149 ? -23.905 8.758 34.932 1.00 82.19 149 VAL A O 1
ATOM 1031 N N . ALA A 1 150 ? -23.711 8.020 37.041 1.00 68.19 150 ALA A N 1
ATOM 1032 C CA . ALA A 1 150 ? -25.133 8.127 37.326 1.00 68.19 150 ALA A CA 1
ATOM 1033 C C . ALA A 1 150 ? -25.467 9.618 37.457 1.00 68.19 150 ALA A C 1
ATOM 1035 O O . ALA A 1 150 ? -25.305 10.210 38.525 1.00 68.19 150 ALA A O 1
ATOM 1036 N N . THR A 1 151 ? -25.857 10.259 36.356 1.00 57.06 151 THR A N 1
ATOM 1037 C CA . THR A 1 151 ? -26.373 11.623 36.435 1.00 57.06 151 THR A CA 1
ATOM 1038 C C . THR A 1 151 ? -27.727 11.566 37.129 1.00 57.06 151 THR A C 1
ATOM 1040 O O . THR A 1 151 ? -28.611 10.797 36.758 1.00 57.06 151 THR A O 1
ATOM 1043 N N . PHE A 1 152 ? -27.892 12.379 38.169 1.00 54.16 152 PHE A N 1
ATOM 1044 C CA . PHE A 1 152 ? -29.108 12.439 38.983 1.00 54.16 152 PHE A CA 1
ATOM 1045 C C . PHE A 1 152 ? -30.376 12.773 38.159 1.00 54.16 152 PHE A C 1
ATOM 1047 O O . PHE A 1 152 ? -31.492 12.552 38.616 1.00 54.16 152 PHE A O 1
ATOM 1054 N N . LEU A 1 153 ? -30.208 13.262 36.924 1.00 54.44 153 LEU A N 1
ATOM 1055 C CA . LEU A 1 153 ? -31.276 13.617 35.987 1.00 54.44 153 LEU A CA 1
ATOM 1056 C C . LEU A 1 153 ? -31.992 12.407 35.355 1.00 54.44 153 LEU A C 1
ATOM 1058 O O . LEU A 1 153 ? -33.154 12.535 34.988 1.00 54.44 153 LEU A O 1
ATOM 1062 N N . GLU A 1 154 ? -31.369 11.228 35.259 1.00 52.38 154 GLU A N 1
ATOM 1063 C CA . GLU A 1 154 ? -32.062 10.024 34.750 1.00 52.38 154 GLU A CA 1
ATOM 1064 C C . GLU A 1 154 ? -32.914 9.330 35.827 1.00 52.38 154 GLU A C 1
ATOM 1066 O O . GLU A 1 154 ? -33.784 8.521 35.510 1.00 52.38 154 GLU A O 1
ATOM 1071 N N . ALA A 1 155 ? -32.722 9.673 37.107 1.00 48.50 155 ALA A N 1
ATOM 1072 C CA . ALA A 1 155 ? -33.560 9.179 38.200 1.00 48.50 155 ALA A CA 1
ATOM 1073 C C . ALA A 1 155 ? -34.898 9.938 38.324 1.00 48.50 155 ALA A C 1
ATOM 1075 O O . ALA A 1 155 ? -35.827 9.433 38.952 1.00 48.50 155 ALA A O 1
ATOM 1076 N N . THR A 1 156 ? -35.026 11.129 37.724 1.00 48.12 156 THR A N 1
ATOM 1077 C CA . THR A 1 156 ? -36.227 11.978 37.844 1.00 48.12 156 THR A CA 1
ATOM 1078 C C . THR A 1 156 ? -37.218 11.827 36.690 1.00 48.12 156 THR A C 1
ATOM 1080 O O . THR A 1 156 ? -38.361 12.265 36.822 1.00 48.12 156 THR A O 1
ATOM 1083 N N . SER A 1 157 ? -36.856 11.145 35.597 1.00 51.44 157 SER A N 1
ATOM 1084 C CA . SER A 1 157 ? -37.798 10.825 34.510 1.00 51.44 157 SER A CA 1
ATOM 1085 C C . SER A 1 157 ? -38.902 9.845 34.934 1.00 51.44 157 SER A C 1
ATOM 1087 O O . SER A 1 157 ? -39.923 9.767 34.261 1.00 51.44 157 SER A O 1
ATOM 1089 N N . ASN A 1 158 ? -38.749 9.169 36.081 1.00 48.44 158 ASN A N 1
ATOM 1090 C CA . ASN A 1 158 ? -39.780 8.323 36.697 1.00 48.44 158 ASN A CA 1
ATOM 1091 C C . ASN A 1 158 ? -40.571 9.011 37.834 1.00 48.44 158 ASN A C 1
ATOM 1093 O O . ASN A 1 158 ? -41.352 8.347 38.506 1.00 48.44 158 ASN A O 1
ATOM 1097 N N . LEU A 1 159 ? -40.384 10.318 38.079 1.00 52.09 159 LEU A N 1
ATOM 1098 C CA . LEU A 1 159 ? -41.113 11.060 39.128 1.00 52.09 159 LEU A CA 1
ATOM 1099 C C . LEU A 1 159 ? -41.942 12.244 38.605 1.00 52.09 159 LEU A C 1
ATOM 1101 O O . LEU A 1 159 ? -42.533 12.975 39.399 1.00 52.09 159 LEU A O 1
ATOM 1105 N N . ARG A 1 160 ? -42.038 12.450 37.286 1.00 50.28 160 ARG A N 1
ATOM 1106 C CA . ARG A 1 160 ? -42.868 13.527 36.728 1.00 50.28 160 ARG A CA 1
ATOM 1107 C C . ARG A 1 160 ? -44.308 13.074 36.507 1.00 50.28 160 ARG A C 1
ATOM 1109 O O . ARG A 1 160 ? -44.744 12.971 35.369 1.00 50.28 160 ARG A O 1
ATOM 1116 N N . GLU A 1 161 ? -45.043 12.870 37.597 1.00 50.84 161 GLU A N 1
ATOM 1117 C CA . GLU A 1 161 ? -46.511 12.882 37.547 1.00 50.84 161 GLU A CA 1
ATOM 1118 C C . GLU A 1 161 ? -47.179 13.228 38.889 1.00 50.84 161 GLU A C 1
ATOM 1120 O O . GLU A 1 161 ? -48.153 12.603 39.270 1.00 50.84 161 GLU A O 1
ATOM 1125 N N . VAL A 1 162 ? -46.696 14.241 39.623 1.00 45.88 162 VAL A N 1
ATOM 1126 C CA . VAL A 1 162 ? -47.554 14.968 40.584 1.00 45.88 162 VAL A CA 1
ATOM 1127 C C . VAL A 1 162 ? -47.111 16.433 40.665 1.00 45.88 162 VAL A C 1
ATOM 1129 O O . VAL A 1 162 ? -46.296 16.819 41.497 1.00 45.88 162 VAL A O 1
ATOM 1132 N N . ALA A 1 163 ? -47.616 17.268 39.761 1.00 44.97 163 ALA A N 1
ATOM 1133 C CA . ALA A 1 163 ? -47.630 18.716 39.953 1.00 44.97 163 ALA A CA 1
ATOM 1134 C C . ALA A 1 163 ? -49.067 19.177 39.709 1.00 44.97 163 ALA A C 1
ATOM 1136 O O . ALA A 1 163 ? -49.442 19.538 38.595 1.00 44.97 163 ALA A O 1
ATOM 1137 N N . GLU A 1 164 ? -49.889 19.060 40.751 1.00 40.72 164 GLU A N 1
ATOM 1138 C CA . GLU A 1 164 ? -51.232 19.625 40.773 1.00 40.72 164 GLU A CA 1
ATOM 1139 C C . GLU A 1 164 ? -51.138 21.148 40.638 1.00 40.72 164 GLU A C 1
ATOM 1141 O O . GLU A 1 164 ? -50.423 21.832 41.373 1.00 40.72 164 GLU A O 1
ATOM 1146 N N . ALA A 1 165 ? -51.850 21.668 39.643 1.00 41.72 165 ALA A N 1
ATOM 1147 C CA . ALA A 1 165 ? -52.012 23.085 39.400 1.00 41.72 165 ALA A CA 1
ATOM 1148 C C . ALA A 1 165 ? -52.909 23.698 40.486 1.00 41.72 165 ALA A C 1
ATOM 1150 O O . ALA A 1 165 ? -54.086 23.357 40.588 1.00 41.72 165 ALA A O 1
ATOM 1151 N N . VAL A 1 166 ? -52.373 24.641 41.261 1.00 41.62 166 VAL A N 1
ATOM 1152 C CA . VAL A 1 166 ? -53.175 25.537 42.106 1.00 41.62 166 VAL A CA 1
ATOM 1153 C C . VAL A 1 166 ? -53.326 26.871 41.365 1.00 41.62 166 VAL A C 1
ATOM 1155 O O . VAL A 1 166 ? -52.309 27.500 41.065 1.00 41.62 166 VAL A O 1
ATOM 1158 N N . PRO A 1 167 ? -54.550 27.330 41.043 1.00 44.88 167 PRO A N 1
ATOM 1159 C CA . PRO A 1 167 ? -54.758 28.637 40.435 1.00 44.88 167 PRO A CA 1
ATOM 1160 C C . PRO A 1 167 ? -54.739 29.722 41.521 1.00 44.88 167 PRO A C 1
ATOM 1162 O O . PRO A 1 167 ? -55.453 29.619 42.517 1.00 44.88 167 PRO A O 1
ATOM 1165 N N . VAL A 1 168 ? -53.947 30.779 41.332 1.00 37.44 168 VAL A N 1
ATOM 1166 C CA . VAL A 1 168 ? -54.011 31.990 42.166 1.00 37.44 168 VAL A CA 1
ATOM 1167 C C . VAL A 1 168 ? -54.426 33.165 41.289 1.00 37.44 168 VAL A C 1
ATOM 1169 O O . VAL A 1 168 ? -53.790 33.457 40.277 1.00 37.44 168 VAL A O 1
ATOM 1172 N N . SER A 1 169 ? -55.538 33.781 41.691 1.00 45.03 169 SER A N 1
ATOM 1173 C CA . SER A 1 169 ? -56.202 34.919 41.061 1.00 45.03 169 SER A CA 1
ATOM 1174 C C . SER A 1 169 ? -55.347 36.181 40.969 1.00 45.03 169 SER A C 1
ATOM 1176 O O . SER A 1 169 ? -54.468 36.442 41.787 1.00 45.03 169 SER A O 1
ATOM 1178 N N . GLU A 1 170 ? -55.719 36.980 39.971 1.00 48.66 170 GLU A N 1
ATOM 1179 C CA . GLU A 1 170 ? -55.273 38.330 39.646 1.00 48.66 170 GLU A CA 1
ATOM 1180 C C . GLU A 1 170 ? -55.154 39.286 40.843 1.00 48.66 170 GLU A C 1
ATOM 1182 O O . GLU A 1 170 ? -56.070 39.416 41.656 1.00 48.66 170 GLU A O 1
ATOM 1187 N N . GLN A 1 171 ? -54.103 40.112 40.827 1.00 41.38 171 GLN A N 1
ATOM 1188 C CA . GLN A 1 171 ? -54.253 41.506 41.228 1.00 41.38 171 GLN A CA 1
ATOM 1189 C C . GLN A 1 171 ? -53.428 42.437 40.332 1.00 41.38 171 GLN A C 1
ATOM 1191 O O . GLN A 1 171 ? -52.216 42.314 40.171 1.00 41.38 171 GLN A O 1
ATOM 1196 N N . LEU A 1 172 ? -54.169 43.353 39.721 1.00 41.56 172 LEU A N 1
ATOM 1197 C CA . LEU A 1 172 ? -53.806 44.332 38.714 1.00 41.56 172 LEU A CA 1
ATOM 1198 C C . LEU A 1 172 ? -53.338 45.633 39.385 1.00 41.56 172 LEU A C 1
ATOM 1200 O O . LEU A 1 172 ? -54.155 46.282 40.028 1.00 41.56 172 LEU A O 1
ATOM 1204 N N . VAL A 1 173 ? -52.094 46.076 39.170 1.00 38.03 173 VAL A N 1
ATOM 1205 C CA . VAL A 1 173 ? -51.732 47.511 39.168 1.00 38.03 173 VAL A CA 1
ATOM 1206 C C . VAL A 1 173 ? -50.597 47.723 38.166 1.00 38.03 173 VAL A C 1
ATOM 1208 O O . VAL A 1 173 ? -49.505 47.181 38.315 1.00 38.03 173 VAL A O 1
ATOM 1211 N N . GLY A 1 174 ? -50.871 48.506 37.123 1.00 41.00 174 GLY A N 1
ATOM 1212 C CA . GLY A 1 174 ? -49.873 48.943 36.151 1.00 41.00 174 GLY A CA 1
ATOM 1213 C C . GLY A 1 174 ? -49.209 50.263 36.536 1.00 41.00 174 GLY A C 1
ATOM 1214 O O . GLY A 1 174 ? -49.753 51.010 37.341 1.00 41.00 174 GLY A O 1
ATOM 1215 N N . LEU A 1 175 ? -48.074 50.564 35.891 1.00 38.66 175 LEU A N 1
ATOM 1216 C CA . LEU A 1 175 ? -47.740 51.874 35.307 1.00 38.66 175 LEU A CA 1
ATOM 1217 C C . LEU A 1 175 ? -46.395 51.813 34.541 1.00 38.66 175 LEU A C 1
ATOM 1219 O O . LEU A 1 175 ? -45.335 51.684 35.133 1.00 38.66 175 LEU A O 1
ATOM 1223 N N . ARG A 1 176 ? -46.522 51.935 33.209 1.00 48.97 176 ARG A N 1
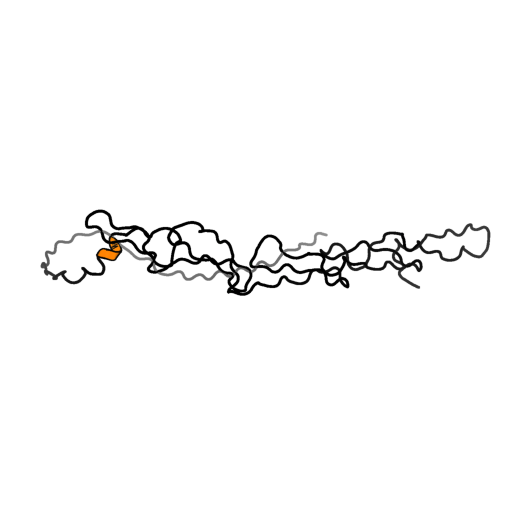ATOM 1224 C CA . ARG A 1 176 ? -45.726 52.682 32.199 1.00 48.97 176 ARG A CA 1
ATOM 1225 C C . ARG A 1 176 ? -44.185 52.604 32.151 1.00 48.97 176 ARG A C 1
ATOM 1227 O O . ARG A 1 176 ? -43.510 53.000 33.086 1.00 48.97 176 ARG A O 1
ATOM 1234 N N . SER A 1 177 ? -43.690 52.338 30.929 1.00 34.59 177 SER A N 1
ATOM 1235 C CA . SER A 1 177 ? -42.723 53.119 30.101 1.00 34.59 177 SER A CA 1
ATOM 1236 C C . SER A 1 177 ? -41.916 52.115 29.249 1.00 34.59 177 SER A C 1
ATOM 1238 O O . SER A 1 177 ? -41.437 51.144 29.808 1.00 34.59 177 SER A O 1
ATOM 1240 N N . SER A 1 178 ? -41.674 52.176 27.937 1.00 44.50 178 SER A N 1
ATOM 1241 C CA . SER A 1 178 ? -41.873 53.144 26.853 1.00 44.50 178 SER A CA 1
ATOM 1242 C C . SER A 1 178 ? -41.341 52.495 25.549 1.00 44.50 178 SER A C 1
ATOM 1244 O O . SER A 1 178 ? -40.140 52.281 25.465 1.00 44.50 178 SER A O 1
ATOM 1246 N N . SER A 1 179 ? -42.230 52.242 24.574 1.00 54.16 179 SER A N 1
ATOM 1247 C CA . SER A 1 179 ? -42.070 52.346 23.093 1.00 54.16 179 SER A CA 1
ATOM 1248 C C . SER A 1 179 ? -40.927 51.567 22.345 1.00 54.16 179 SER A C 1
ATOM 1250 O O . SER A 1 179 ? -40.149 50.872 22.980 1.00 54.16 179 SER A O 1
ATOM 1252 N N . PRO A 1 180 ? -40.881 51.528 20.983 1.00 55.56 180 PRO A N 1
ATOM 1253 C CA . PRO A 1 180 ? -41.362 50.361 20.218 1.00 55.56 180 PRO A CA 1
ATOM 1254 C C . PRO A 1 180 ? -40.448 49.871 19.050 1.00 55.56 180 PRO A C 1
ATOM 1256 O O . PRO A 1 180 ? -39.505 50.536 18.650 1.00 55.56 180 PRO A O 1
ATOM 1259 N N . MET A 1 181 ? -40.818 48.716 18.475 1.00 48.53 181 MET A N 1
ATOM 1260 C CA . MET A 1 181 ? -40.761 48.310 17.048 1.00 48.53 181 MET A CA 1
ATOM 1261 C C . MET A 1 181 ? -39.507 48.591 16.189 1.00 48.53 181 MET A C 1
ATOM 1263 O O . MET A 1 181 ? -39.263 49.725 15.792 1.00 48.53 181 MET A O 1
ATOM 1267 N N . MET A 1 182 ? -38.893 47.521 15.661 1.00 50.06 182 MET A N 1
ATOM 1268 C CA . MET A 1 182 ? -38.418 47.504 14.269 1.00 50.06 182 MET A CA 1
ATOM 1269 C C . MET A 1 182 ? -38.521 46.104 13.648 1.00 50.06 182 MET A C 1
ATOM 1271 O O . MET A 1 182 ? -38.118 45.099 14.227 1.00 50.06 182 MET A O 1
ATOM 1275 N N . VAL A 1 183 ? -39.117 46.089 12.458 1.00 40.72 183 VAL A N 1
ATOM 1276 C CA . VAL A 1 183 ? -39.397 44.963 11.564 1.00 40.72 183 VAL A CA 1
ATOM 1277 C C . VAL A 1 183 ? -38.459 45.090 10.347 1.00 40.72 183 VAL A C 1
ATOM 1279 O O . VAL A 1 183 ? -38.035 46.199 10.033 1.00 40.72 183 VAL A O 1
ATOM 1282 N N . LEU A 1 184 ? -38.270 43.977 9.623 1.00 41.75 184 LEU A N 1
ATOM 1283 C CA . LEU A 1 184 ? -37.753 43.810 8.248 1.00 41.75 184 LEU A CA 1
ATOM 1284 C C . LEU A 1 184 ? -36.227 43.760 8.058 1.00 41.75 184 LEU A C 1
ATOM 1286 O O . LEU A 1 184 ? -35.500 44.661 8.453 1.00 41.75 184 LEU A O 1
ATOM 1290 N N . GLY A 1 185 ? -35.769 42.758 7.293 1.00 42.47 185 GLY A N 1
ATOM 1291 C CA . GLY A 1 185 ? -34.456 42.823 6.645 1.00 42.47 185 GLY A CA 1
ATOM 1292 C C . GLY A 1 185 ? -33.890 41.502 6.132 1.00 42.47 185 GLY A C 1
ATOM 1293 O O . GLY A 1 185 ? -32.862 41.049 6.612 1.00 42.47 185 GLY A O 1
ATOM 1294 N N . LEU A 1 186 ? -34.553 40.891 5.153 1.00 52.34 186 LEU A N 1
ATOM 1295 C CA . LEU A 1 186 ? -34.063 39.760 4.364 1.00 52.34 186 LEU A CA 1
ATOM 1296 C C . LEU A 1 186 ? -32.935 40.239 3.431 1.00 52.34 186 LEU A C 1
ATOM 1298 O O . LEU A 1 186 ? -33.186 41.110 2.601 1.00 52.34 186 LEU A O 1
ATOM 1302 N N . VAL A 1 187 ? -31.718 39.687 3.535 1.00 42.78 187 VAL A N 1
ATOM 1303 C CA . VAL A 1 187 ? -30.638 39.932 2.557 1.00 42.78 187 VAL A CA 1
ATOM 1304 C C . VAL A 1 187 ? -29.881 38.635 2.262 1.00 42.78 187 VAL A C 1
ATOM 1306 O O . VAL A 1 187 ? -29.089 38.153 3.067 1.00 42.78 187 VAL A O 1
ATOM 1309 N N . CYS A 1 188 ? -30.129 38.085 1.071 1.00 39.09 188 CYS A N 1
ATOM 1310 C CA . CYS A 1 188 ? -29.213 37.182 0.380 1.00 39.09 188 CYS A CA 1
ATOM 1311 C C . CYS A 1 188 ? -28.020 37.997 -0.135 1.00 39.09 188 CYS A C 1
ATOM 1313 O O . CYS A 1 188 ? -28.222 38.981 -0.845 1.00 39.09 188 CYS A O 1
ATOM 1315 N N . VAL A 1 189 ? -26.792 37.567 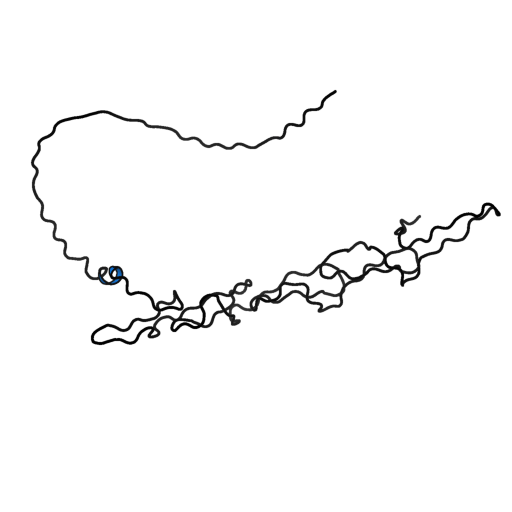0.157 1.00 40.34 189 VAL A N 1
ATOM 1316 C CA . VAL A 1 189 ? -25.586 38.063 -0.520 1.00 40.34 189 VAL A CA 1
ATOM 1317 C C . VAL A 1 189 ? -24.950 36.892 -1.257 1.00 40.34 189 VAL A C 1
ATOM 1319 O O . VAL A 1 189 ? -24.381 35.995 -0.644 1.00 40.34 189 VAL A O 1
ATOM 1322 N N . VAL A 1 190 ? -25.063 36.913 -2.584 1.00 40.34 190 VAL A N 1
ATOM 1323 C CA . VAL A 1 190 ? -24.214 36.144 -3.497 1.00 40.34 190 VAL A CA 1
ATOM 1324 C C . VAL A 1 190 ? -23.216 37.143 -4.069 1.00 40.34 190 VAL A C 1
ATOM 1326 O O . VAL A 1 190 ? -23.617 38.085 -4.748 1.00 40.34 190 VAL A O 1
ATOM 1329 N N . ALA A 1 191 ? -21.929 36.967 -3.781 1.00 41.22 191 ALA A N 1
ATOM 1330 C CA . ALA A 1 191 ? -20.857 37.749 -4.387 1.00 41.22 191 ALA A CA 1
ATOM 1331 C C . ALA A 1 191 ? -19.867 36.787 -5.054 1.00 41.22 191 ALA A C 1
ATOM 1333 O O . ALA A 1 191 ? -19.041 36.165 -4.391 1.00 41.22 191 ALA A O 1
ATOM 1334 N N . GLY A 1 192 ? -19.997 36.646 -6.376 1.00 37.16 192 GLY A N 1
ATOM 1335 C CA . GLY A 1 192 ? -18.978 36.056 -7.238 1.00 37.16 192 GLY A CA 1
ATOM 1336 C C . GLY A 1 192 ? -17.904 37.097 -7.553 1.00 37.16 192 GLY A C 1
ATOM 1337 O O . GLY A 1 192 ? -18.221 38.219 -7.946 1.00 37.16 192 GLY A O 1
ATOM 1338 N N . ALA A 1 193 ? -16.638 36.732 -7.364 1.00 37.66 193 ALA A N 1
ATOM 1339 C CA . ALA A 1 193 ? -15.491 37.559 -7.711 1.00 37.66 193 ALA A CA 1
ATOM 1340 C C . ALA A 1 193 ? -15.080 37.301 -9.171 1.00 37.66 193 ALA A C 1
ATOM 1342 O O . ALA A 1 193 ? -14.763 36.171 -9.535 1.00 37.66 193 ALA A O 1
ATOM 1343 N N . VAL A 1 194 ? -15.066 38.352 -9.996 1.00 39.19 194 VAL A N 1
ATOM 1344 C CA . VAL A 1 194 ? -14.461 38.352 -11.337 1.00 39.19 194 VAL A CA 1
ATOM 1345 C C . VAL A 1 194 ? -13.207 39.223 -11.292 1.00 39.19 194 VAL A C 1
ATOM 1347 O O . VAL A 1 194 ? -13.237 40.354 -10.809 1.00 39.19 194 VAL A O 1
ATOM 1350 N N . ALA A 1 195 ? -12.099 38.646 -11.755 1.00 38.47 195 ALA A N 1
ATOM 1351 C CA . ALA A 1 195 ? -10.751 39.194 -11.717 1.00 38.47 195 ALA A CA 1
ATOM 1352 C C . ALA A 1 195 ? -10.551 40.384 -12.677 1.00 38.47 195 ALA A C 1
ATOM 1354 O O . ALA A 1 195 ? -10.970 40.345 -13.833 1.00 38.47 195 ALA A O 1
ATOM 1355 N N . LEU A 1 196 ? -9.847 41.415 -12.197 1.00 37.88 196 LEU A N 1
ATOM 1356 C CA . LEU A 1 196 ? -9.311 42.521 -12.992 1.00 37.88 196 LEU A CA 1
ATOM 1357 C C . LEU A 1 196 ? -7.900 42.155 -13.487 1.00 37.88 196 LEU A C 1
ATOM 1359 O O . LEU A 1 196 ? -6.990 41.993 -12.677 1.00 37.88 196 LEU A O 1
ATOM 1363 N N . VAL A 1 197 ? -7.701 42.107 -14.805 1.00 39.00 197 VAL A N 1
ATOM 1364 C CA . VAL A 1 197 ? -6.380 42.250 -15.440 1.00 39.00 197 VAL A CA 1
ATOM 1365 C C . VAL A 1 197 ? -6.403 43.569 -16.204 1.00 39.00 197 VAL A C 1
ATOM 1367 O O . VAL A 1 197 ? -7.116 43.707 -17.196 1.00 39.00 197 VAL A O 1
ATOM 1370 N N . THR A 1 198 ? -5.657 44.560 -15.721 1.00 46.66 198 THR A N 1
ATOM 1371 C CA . THR A 1 198 ? -5.438 45.832 -16.413 1.00 46.66 198 THR A CA 1
ATOM 1372 C C . THR A 1 198 ? -4.122 45.781 -17.186 1.00 46.66 198 THR A C 1
ATOM 1374 O O . THR A 1 198 ? -3.044 45.609 -16.624 1.00 46.66 198 THR A O 1
ATOM 1377 N N . VAL A 1 199 ? -4.237 45.941 -18.502 1.00 40.41 199 VAL A N 1
ATOM 1378 C CA . VAL A 1 199 ? -3.143 46.194 -19.447 1.00 40.41 199 VAL A CA 1
ATOM 1379 C C . VAL A 1 199 ? -2.637 47.630 -19.239 1.00 40.41 199 VAL A C 1
ATOM 1381 O O . VAL A 1 199 ? -3.445 48.554 -19.136 1.00 40.41 199 VAL A O 1
ATOM 1384 N N . ARG A 1 200 ? -1.314 47.837 -19.186 1.00 47.22 200 ARG A N 1
ATOM 1385 C CA . ARG A 1 200 ? -0.679 49.162 -19.332 1.00 47.22 200 ARG A CA 1
ATOM 1386 C C . ARG A 1 200 ? 0.147 49.185 -20.618 1.00 47.22 200 ARG A C 1
ATOM 1388 O O . ARG A 1 200 ? 0.865 48.226 -20.884 1.00 47.22 200 ARG A O 1
ATOM 1395 N N . ASN A 1 201 ? -0.044 50.283 -21.356 1.00 41.88 201 ASN A N 1
ATOM 1396 C CA . ASN A 1 201 ? 0.685 50.745 -22.543 1.00 41.88 201 ASN A CA 1
ATOM 1397 C C . ASN A 1 201 ? 2.201 50.594 -22.451 1.00 41.88 201 ASN A C 1
ATOM 1399 O O . ASN A 1 201 ? 2.745 50.905 -21.366 1.00 41.88 201 ASN A O 1
#

Foldseek 3Di:
DDPQQVQFWDDFDAPVPDPDTDDTWTDDFVRWDDAPADDAQQWDTWGHHRPRHIDTFTHDFQQFRADPDQQQWATFTDRRPHRHTDYIFGDDQAAFDDDPQDDAPQWDGWGHPRPRDTDTWGHFQDFRADDDDPDDTFTTHGPHSHTDDPDVVVVCVVVPDDDDDDDDDDDDDDDDDDDDDDDDDDDDDDDDDDDDDDDDD

pLDDT: mean 79.76, std 22.48, range [31.7, 98.38]

Secondary structure (DSSP, 8-state):
-----TTTB------SSSSSPPPP-B--TTSB---SS-SSTTB---EE-SSS-EE--BPPTT-B-S--S-TTEE--B--SS-SSPPPPEE--TT-B---SS-SSTTB---EE-SSS-EE--B-EEEEEE---TTPPPEEEESS-SSPPP--TTSSSTTS-S--PPPP----------------------------------

InterPro domains:
  IPR036436 Disintegrin domain superfamily [G3DSA:4.10.70.10] (2-27)

Radius of gyration: 38.13 Å; chains: 1; bounding box: 94×61×97 Å